Protein AF-A0A1Z8YZW4-F1 (afdb_monomer_lite)

pLDDT: mean 70.92, std 21.44, range [32.81, 98.44]

Secondary structure (DSSP, 8-state):
--------------HHHHTT--PPPPSSSPPPHHHHHHHHHHHHHHHHH-TTTTS---TTSSSTTS--HHHHHHHHHHHHHHHHHHHHHHHHHHHHHHHHHHHHHHHHHHHHHHHHHHHHHHHHHHHHHHHHHHHHHHHHHHHHHHHHHHHHHHHHHHHHHHHHHHHHHHHHHS-------------PPP------------------------------HHHHHHHHHHHSS---------HHHHHHHHHHHHHHHHHHHHTS---GGGG------------SS----S-HHHHHHHSS-TT--TT-PPPHHHHHHHHHHHT--

Sequence (325 aa):
MAATESKQQSKKLTPEILQRVRFSRVKKGGYDTQEVDLFLHQLVEAVSADPELFVPTTEGAIHNELHDPEGAAQRLLSAAQRTADSVVSDAHEQAKHLLNSAEAQADNIKRLVTEEARSMAEKSQQELKDTLSALEEEKNRLEQRCDYLEGQLHAGKDQLLATVEEMRRTIEDRDLSFGLTEEELIYPPESIALEAHSSMEEVPSENAESTPETDLEKVTDEEILAVSKLMDSPPELSLVHDREANEVWLKEASLEAEEGLAEIPTDEDWDQGPDTEAIQIIDSGDIISGDRFFEELTDSDPHSSSLGEVDESTDAAMDAFFRKE

Foldseek 3Di:
DDDPPPPPPPPQDALVVLVPDDDDDDPPDDDDPVVVVVVSVVVSVVCVVDVPVPDPDVPVPVCPVVPPVVVVVVVVVVVVVVVVVVVVVVVVVVVVVVVVVVVVVVVVVVVVVVVVVVVVVVVVVVVVVVVVVVVVVVVVVVVVVVVVVVVVVVVVVVVVVVVVVVVVVCVVVPPPPPPPPVPDDDDDDDDDDDDDPDDDDDDDDDDDDDDDDDDPDPPDPVVVVVVVVVVPDDPPPPPPPDPVNVVVVVVVVVVVVVVVVVPDPPDVPVPDDDDDDDDPPDPPDDPDDDCPVVVVVVPDDPQDDPVHGDDPVNVVVVVVVVPPD

Radius of gyration: 56.09 Å; chains: 1; bounding box: 120×56×170 Å

Structure (mmCIF, N/CA/C/O backbone):
data_AF-A0A1Z8YZW4-F1
#
_entry.id   AF-A0A1Z8YZW4-F1
#
loop_
_atom_site.group_PDB
_atom_site.id
_atom_site.type_symbol
_atom_site.label_atom_id
_atom_site.label_alt_id
_atom_site.label_comp_id
_atom_site.label_asym_id
_atom_site.label_entity_id
_atom_site.label_seq_id
_atom_site.pdbx_PDB_ins_code
_atom_site.Cartn_x
_atom_site.Cartn_y
_atom_site.Cartn_z
_atom_site.occupancy
_atom_site.B_iso_or_equiv
_atom_site.auth_seq_id
_atom_site.auth_comp_id
_atom_site.auth_asym_id
_atom_site.auth_atom_id
_atom_site.pdbx_PDB_model_num
ATOM 1 N N . MET A 1 1 ? 73.399 16.237 -73.007 1.00 39.16 1 MET A N 1
ATOM 2 C CA . MET A 1 1 ? 74.024 14.942 -72.647 1.00 39.16 1 MET A CA 1
ATOM 3 C C . MET A 1 1 ? 74.499 15.095 -71.206 1.00 39.16 1 MET A C 1
ATOM 5 O O . MET A 1 1 ? 75.227 16.041 -70.973 1.00 39.16 1 MET A O 1
ATOM 9 N N . ALA A 1 2 ? 74.069 14.357 -70.188 1.00 38.97 2 ALA A N 1
ATOM 10 C CA . ALA A 1 2 ? 73.467 13.033 -70.120 1.00 38.97 2 ALA A CA 1
ATOM 11 C C . ALA A 1 2 ? 72.424 12.975 -68.983 1.00 38.97 2 ALA A C 1
ATOM 13 O O . ALA A 1 2 ? 72.599 13.608 -67.945 1.00 38.97 2 ALA A O 1
ATOM 14 N N . ALA A 1 3 ? 71.350 12.220 -69.212 1.00 37.31 3 ALA A N 1
ATOM 15 C CA . ALA A 1 3 ? 70.362 11.848 -68.212 1.00 37.31 3 ALA A CA 1
ATOM 16 C C . ALA A 1 3 ? 70.941 10.753 -67.306 1.00 37.31 3 ALA A C 1
ATOM 18 O O . ALA A 1 3 ? 71.452 9.745 -67.792 1.00 37.31 3 ALA A O 1
ATOM 19 N N . THR A 1 4 ? 70.861 10.938 -65.992 1.00 46.44 4 THR A N 1
ATOM 20 C CA . THR A 1 4 ? 71.083 9.871 -65.014 1.00 46.44 4 THR A CA 1
ATOM 21 C C . THR A 1 4 ? 69.787 9.076 -64.885 1.00 46.44 4 THR A C 1
ATOM 23 O O . THR A 1 4 ? 68.932 9.384 -64.056 1.00 46.44 4 THR A O 1
ATOM 26 N N . GLU A 1 5 ? 69.621 8.076 -65.746 1.00 38.78 5 GLU A N 1
ATOM 27 C CA . GLU A 1 5 ? 68.604 7.037 -65.596 1.00 38.78 5 GLU A CA 1
ATOM 28 C C . GLU A 1 5 ? 68.898 6.232 -64.322 1.00 38.78 5 GLU A C 1
ATOM 30 O O . GLU A 1 5 ? 69.716 5.310 -64.314 1.00 38.78 5 GLU A O 1
ATOM 35 N N . SER A 1 6 ? 68.239 6.588 -63.216 1.00 39.72 6 SER A N 1
ATOM 36 C CA . SER A 1 6 ? 68.150 5.731 -62.034 1.00 39.72 6 SER A CA 1
ATOM 37 C C . SER A 1 6 ? 67.284 4.526 -62.393 1.00 39.72 6 SER A C 1
ATOM 39 O O . SER A 1 6 ? 66.059 4.538 -62.283 1.00 39.72 6 SER A O 1
ATOM 41 N N . LYS A 1 7 ? 67.938 3.496 -62.925 1.00 38.62 7 LYS A N 1
ATOM 42 C CA . LYS A 1 7 ? 67.337 2.228 -63.323 1.00 38.62 7 LYS A CA 1
ATOM 43 C C . LYS A 1 7 ? 66.946 1.458 -62.059 1.00 38.62 7 LYS A C 1
ATOM 45 O O . LYS A 1 7 ? 67.680 0.582 -61.609 1.00 38.62 7 LYS A O 1
ATOM 50 N N . GLN A 1 8 ? 65.787 1.782 -61.485 1.00 44.12 8 GLN A N 1
ATOM 51 C CA . GLN A 1 8 ? 65.070 0.879 -60.588 1.00 44.12 8 GLN A CA 1
ATOM 52 C C . GLN A 1 8 ? 64.674 -0.351 -61.408 1.00 44.12 8 GLN A C 1
ATOM 54 O O . GLN A 1 8 ? 63.627 -0.408 -62.045 1.00 44.12 8 GLN A O 1
ATOM 59 N N . GLN A 1 9 ? 65.581 -1.322 -61.464 1.00 43.62 9 GLN A N 1
ATOM 60 C CA . GLN A 1 9 ? 65.286 -2.650 -61.969 1.00 43.62 9 GLN A CA 1
ATOM 61 C C . GLN A 1 9 ? 64.257 -3.259 -61.017 1.00 43.62 9 GLN A C 1
ATOM 63 O O . GLN A 1 9 ? 64.613 -3.697 -59.924 1.00 43.62 9 GLN A O 1
ATOM 68 N N . SER A 1 10 ? 62.987 -3.267 -61.423 1.00 49.34 10 SER A N 1
ATOM 69 C CA . SER A 1 10 ? 61.948 -4.118 -60.854 1.00 49.34 10 SER A CA 1
ATOM 70 C C . SER A 1 10 ? 62.413 -5.568 -60.985 1.00 49.34 10 SER A C 1
ATOM 72 O O . SER A 1 10 ? 62.287 -6.229 -62.017 1.00 49.34 10 SER A O 1
ATOM 74 N N . LYS A 1 11 ? 63.101 -6.034 -59.945 1.00 56.47 11 LYS A N 1
ATOM 75 C CA . LYS A 1 11 ? 63.675 -7.367 -59.884 1.00 56.47 11 LYS A CA 1
ATOM 76 C C . LYS A 1 11 ? 62.493 -8.317 -59.760 1.00 56.47 11 LYS A C 1
ATOM 78 O O . LYS A 1 11 ? 61.908 -8.421 -58.689 1.00 56.47 11 LYS A O 1
ATOM 83 N N . LYS A 1 12 ? 62.096 -8.926 -60.881 1.00 60.94 12 LYS A N 1
ATOM 84 C CA . LYS A 1 12 ? 61.021 -9.922 -60.937 1.00 60.94 12 LYS A CA 1
ATOM 85 C C . LYS A 1 12 ? 61.228 -10.913 -59.793 1.00 60.94 12 LYS A C 1
ATOM 87 O O . LYS A 1 12 ? 62.290 -11.541 -59.719 1.00 60.94 12 LYS A O 1
ATOM 92 N N . LEU A 1 13 ? 60.258 -10.983 -58.885 1.00 64.44 13 LEU A N 1
ATOM 93 C CA . LEU A 1 13 ? 60.286 -11.909 -57.764 1.00 64.44 13 LEU A CA 1
ATOM 94 C C . LEU A 1 13 ? 60.211 -13.313 -58.371 1.00 64.44 13 LEU A C 1
ATOM 96 O O . LEU A 1 13 ? 59.190 -13.708 -58.917 1.00 64.44 13 LEU A O 1
ATOM 100 N N . THR A 1 14 ? 61.338 -14.014 -58.399 1.00 71.50 14 THR A N 1
ATOM 101 C CA . THR A 1 14 ? 61.425 -15.377 -58.932 1.00 71.50 14 THR A CA 1
ATOM 102 C C . THR A 1 14 ? 61.579 -16.340 -57.762 1.00 71.50 14 THR A C 1
ATOM 104 O O . THR A 1 14 ? 62.204 -15.973 -56.759 1.00 71.50 14 THR A O 1
ATOM 107 N N . PRO A 1 15 ? 61.043 -17.567 -57.862 1.00 69.50 15 PRO A N 1
ATOM 108 C CA . PRO A 1 15 ? 61.075 -18.528 -56.758 1.00 69.50 15 PRO A CA 1
ATOM 109 C C . PRO A 1 15 ? 62.512 -18.842 -56.307 1.00 69.50 15 PRO A C 1
ATOM 111 O O . PRO A 1 15 ? 62.776 -18.992 -55.116 1.00 69.50 15 PRO A O 1
ATOM 114 N N . GLU A 1 16 ? 63.482 -18.811 -57.228 1.00 73.69 1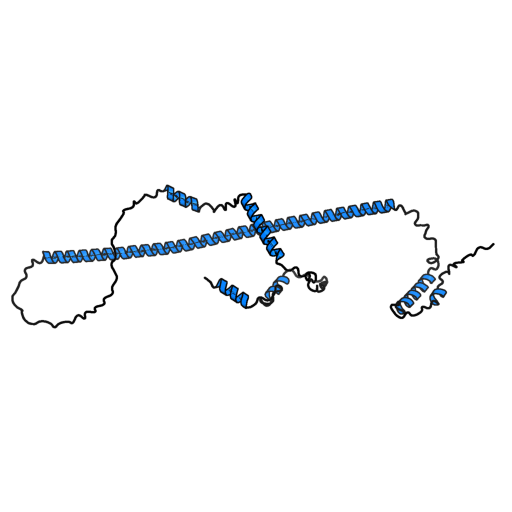6 GLU A N 1
ATOM 115 C CA . GLU A 1 16 ? 64.909 -18.971 -56.912 1.00 73.69 16 GLU A CA 1
ATOM 116 C C . GLU A 1 16 ? 65.489 -17.844 -56.042 1.00 73.69 16 GLU A C 1
ATOM 118 O O . GLU A 1 16 ? 66.438 -18.069 -55.288 1.00 73.69 16 GLU A O 1
ATOM 123 N N . ILE A 1 17 ? 64.954 -16.622 -56.148 1.00 77.56 17 ILE A N 1
ATOM 124 C CA . ILE A 1 17 ? 65.399 -15.490 -55.327 1.00 77.56 17 ILE A CA 1
ATOM 125 C C . ILE A 1 17 ? 64.883 -15.666 -53.904 1.00 77.56 17 ILE A C 1
ATOM 127 O O . ILE A 1 17 ? 65.665 -15.492 -52.973 1.00 77.56 17 ILE A O 1
ATOM 131 N N . LEU A 1 18 ? 63.615 -16.060 -53.743 1.00 74.38 18 LEU A N 1
ATOM 132 C CA . LEU A 1 18 ? 62.978 -16.281 -52.441 1.00 74.38 18 LEU A CA 1
ATOM 133 C C . LEU A 1 18 ? 63.682 -17.380 -51.629 1.00 74.38 18 LEU A C 1
ATOM 135 O O . LEU A 1 18 ? 63.941 -17.181 -50.447 1.00 74.38 18 LEU A O 1
ATOM 139 N N . GLN A 1 19 ? 64.120 -18.469 -52.272 1.00 75.19 19 GLN A N 1
ATOM 140 C CA . GLN A 1 19 ? 64.886 -19.538 -51.608 1.00 75.19 19 GLN A CA 1
ATOM 141 C C . GLN A 1 19 ? 66.298 -19.121 -51.161 1.00 75.19 19 GLN A C 1
ATOM 143 O O . GLN A 1 19 ? 66.910 -19.777 -50.319 1.00 75.19 19 GLN A O 1
ATOM 148 N N . ARG A 1 20 ? 66.859 -18.052 -51.740 1.00 78.56 20 ARG A N 1
ATOM 149 C CA . ARG A 1 20 ? 68.216 -17.573 -51.426 1.00 78.56 20 ARG A CA 1
ATOM 150 C C . ARG A 1 20 ? 68.231 -16.414 -50.433 1.00 78.56 20 ARG A C 1
ATOM 152 O O . ARG A 1 20 ? 69.320 -15.962 -50.067 1.00 78.56 20 ARG A O 1
ATOM 159 N N . VAL A 1 21 ? 67.069 -15.921 -50.003 1.00 80.69 21 VAL A N 1
ATOM 160 C CA . VAL A 1 21 ? 66.991 -14.842 -49.015 1.00 80.69 21 VAL A CA 1
ATOM 161 C C . VAL A 1 21 ? 67.500 -15.357 -47.671 1.00 80.69 21 VAL A C 1
ATOM 163 O O . VAL A 1 21 ? 67.090 -16.409 -47.193 1.00 80.69 21 VAL A O 1
ATOM 166 N N . ARG A 1 22 ? 68.426 -14.616 -47.055 1.00 78.00 22 ARG A N 1
ATOM 167 C CA . ARG A 1 22 ? 68.891 -14.868 -45.688 1.00 78.00 22 ARG A CA 1
ATOM 168 C C . ARG A 1 22 ? 68.683 -13.619 -44.854 1.00 78.00 22 ARG A C 1
ATOM 170 O O . ARG A 1 22 ? 69.110 -12.537 -45.254 1.00 78.00 22 ARG A O 1
ATOM 177 N N . PHE A 1 23 ? 68.075 -13.786 -43.688 1.00 82.69 23 PHE A N 1
ATOM 178 C CA . PHE A 1 23 ? 67.842 -12.699 -42.742 1.00 82.69 23 PHE A CA 1
ATOM 179 C C . PHE A 1 23 ? 68.946 -12.645 -41.684 1.00 82.69 23 PHE A C 1
ATOM 181 O O . PHE A 1 23 ? 69.551 -13.660 -41.332 1.00 82.69 23 PHE A O 1
ATOM 188 N N . SER A 1 24 ? 69.225 -11.448 -41.172 1.00 79.38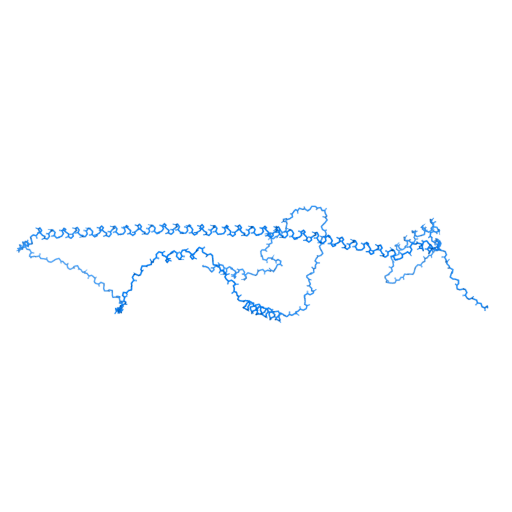 24 SER A N 1
ATOM 189 C CA . SER A 1 24 ? 70.093 -11.259 -40.011 1.00 79.38 24 SER A CA 1
ATOM 190 C C . SER A 1 24 ? 69.279 -11.386 -38.720 1.00 79.38 24 SER A C 1
ATOM 192 O O . SER A 1 24 ? 68.134 -10.945 -38.642 1.00 79.38 24 SER A O 1
ATOM 194 N N . ARG A 1 25 ? 69.863 -11.992 -37.678 1.00 77.94 25 ARG A N 1
ATOM 195 C CA . ARG A 1 25 ? 69.190 -12.140 -36.381 1.00 77.94 25 ARG A CA 1
ATOM 196 C C . ARG A 1 25 ? 69.331 -10.861 -35.555 1.00 77.94 25 ARG A C 1
ATOM 198 O O . ARG A 1 25 ? 70.447 -10.405 -35.306 1.00 77.94 25 ARG A O 1
ATOM 205 N N . VAL A 1 26 ? 68.209 -10.319 -35.090 1.00 82.62 26 VAL A N 1
ATOM 206 C CA . VAL A 1 26 ? 68.159 -9.139 -34.211 1.00 82.62 26 VAL A CA 1
ATOM 207 C C . VAL A 1 26 ? 68.013 -9.582 -32.749 1.00 82.62 26 VAL A C 1
ATOM 209 O O . VAL A 1 26 ? 67.381 -10.594 -32.459 1.00 82.62 26 VAL A O 1
ATOM 212 N N . LYS A 1 27 ? 68.644 -8.858 -31.812 1.00 67.12 27 LYS A N 1
ATOM 213 C CA . LYS A 1 27 ? 68.779 -9.273 -30.399 1.00 67.12 27 LYS A CA 1
ATOM 214 C C . LYS A 1 27 ? 67.539 -9.034 -29.513 1.00 67.12 27 LYS A C 1
ATOM 216 O O . LYS A 1 27 ? 67.515 -9.556 -28.405 1.00 67.12 27 LYS A O 1
ATOM 221 N N . LYS A 1 28 ? 66.524 -8.281 -29.956 1.00 62.41 28 LYS A N 1
ATOM 222 C CA . LYS A 1 28 ? 65.238 -8.096 -29.248 1.00 62.41 28 LYS A CA 1
ATOM 223 C C . LYS A 1 28 ? 64.087 -8.014 -30.260 1.00 62.41 28 LYS A C 1
ATOM 225 O O . LYS A 1 28 ? 64.202 -7.239 -31.202 1.00 62.41 28 LYS A O 1
ATOM 230 N N . GLY A 1 29 ? 63.017 -8.788 -30.041 1.00 68.25 29 GLY A N 1
ATOM 231 C CA . GLY A 1 29 ? 61.736 -8.671 -30.761 1.00 68.25 29 GLY A CA 1
ATOM 232 C C . GLY A 1 29 ? 61.777 -8.987 -32.261 1.00 68.25 29 GLY A C 1
ATOM 233 O O . GLY A 1 29 ? 61.283 -8.196 -33.054 1.00 68.25 29 GLY A O 1
ATOM 234 N N . GLY A 1 30 ? 62.405 -10.098 -32.661 1.00 79.62 30 GLY A N 1
ATOM 235 C CA . GLY A 1 30 ? 62.351 -10.587 -34.046 1.00 79.62 30 GLY A CA 1
ATOM 236 C C . GLY A 1 30 ? 61.180 -11.545 -34.282 1.00 79.62 30 GLY A C 1
ATOM 237 O O . GLY A 1 30 ? 60.642 -12.097 -33.326 1.00 79.62 30 GLY A O 1
ATOM 238 N N . TYR A 1 31 ? 60.827 -11.758 -35.551 1.00 80.88 31 TYR A N 1
ATOM 239 C CA . TYR A 1 31 ? 59.865 -12.787 -35.960 1.00 80.88 31 TYR A CA 1
ATOM 240 C C . TYR A 1 31 ? 60.372 -14.196 -35.621 1.00 80.88 31 TYR A C 1
ATOM 242 O O . TYR A 1 31 ? 61.588 -14.427 -35.601 1.00 80.88 31 TYR A O 1
ATOM 250 N N . ASP A 1 32 ? 59.451 -15.131 -35.375 1.00 81.75 32 ASP A N 1
ATOM 251 C CA . ASP A 1 32 ? 59.808 -16.536 -35.200 1.00 81.75 32 ASP A CA 1
ATOM 252 C C . ASP A 1 32 ? 60.373 -17.091 -36.512 1.00 81.75 32 ASP A C 1
ATOM 254 O O . ASP A 1 32 ? 59.767 -17.010 -37.580 1.00 81.75 32 ASP A O 1
ATOM 258 N N . THR A 1 33 ? 61.572 -17.657 -36.427 1.00 82.50 33 THR A N 1
ATOM 259 C CA . THR A 1 33 ? 62.272 -18.251 -37.563 1.00 82.50 33 THR A CA 1
ATOM 260 C C . THR A 1 33 ? 61.497 -19.406 -38.190 1.00 82.50 33 THR A C 1
ATOM 262 O O . THR A 1 33 ? 61.551 -19.560 -39.404 1.00 82.50 33 THR A O 1
ATOM 265 N N . GLN A 1 34 ? 60.759 -20.193 -37.397 1.00 80.62 34 GLN A N 1
ATOM 266 C CA . GLN A 1 34 ? 60.031 -21.352 -37.926 1.00 80.62 34 GLN A CA 1
ATOM 267 C C . GLN A 1 34 ? 58.812 -20.922 -38.746 1.00 80.62 34 GLN A C 1
ATOM 269 O O . GLN A 1 34 ? 58.583 -21.443 -39.836 1.00 80.62 34 GLN A O 1
ATOM 274 N N . GLU A 1 35 ? 58.067 -19.932 -38.256 1.00 83.38 35 GLU A N 1
ATOM 275 C CA . GLU A 1 35 ? 56.912 -19.378 -38.966 1.00 83.38 35 GLU A CA 1
ATOM 276 C C . GLU A 1 35 ? 57.330 -18.671 -40.256 1.00 83.38 35 GLU A C 1
ATOM 278 O O . GLU A 1 35 ? 56.702 -18.857 -41.297 1.00 83.38 35 GLU A O 1
ATOM 283 N N . VAL A 1 36 ? 58.428 -17.908 -40.217 1.00 85.88 36 VAL A N 1
ATOM 284 C CA . VAL A 1 36 ? 58.960 -17.225 -41.404 1.00 85.88 36 VAL A CA 1
ATOM 285 C C . VAL A 1 36 ? 59.425 -18.230 -42.461 1.00 85.88 36 VAL A C 1
ATOM 287 O O . VAL A 1 36 ? 59.138 -18.034 -43.641 1.00 85.88 36 VAL A O 1
ATOM 290 N N . ASP A 1 37 ? 60.094 -19.316 -42.067 1.00 83.88 37 ASP A N 1
ATOM 291 C CA . ASP A 1 37 ? 60.536 -20.349 -43.010 1.00 83.88 37 ASP A CA 1
ATOM 292 C C . ASP A 1 37 ? 59.343 -21.094 -43.638 1.00 83.88 37 ASP A C 1
ATOM 294 O O . ASP A 1 37 ? 59.320 -21.303 -44.855 1.00 83.88 37 ASP A O 1
ATOM 298 N N . LEU A 1 38 ? 58.313 -21.434 -42.851 1.00 85.94 38 LEU A N 1
ATOM 299 C CA . LEU A 1 38 ? 57.073 -22.036 -43.362 1.00 85.94 38 LEU A CA 1
ATOM 300 C C . LEU A 1 38 ? 56.345 -21.103 -44.334 1.00 85.94 38 LEU A C 1
ATOM 302 O O . LEU A 1 38 ? 55.936 -21.527 -45.417 1.00 85.94 38 LEU A O 1
ATOM 306 N N . PHE A 1 39 ? 56.239 -19.823 -43.980 1.00 85.94 39 PHE A N 1
ATOM 307 C CA . PHE A 1 39 ? 55.629 -18.811 -44.832 1.00 85.94 39 PHE A CA 1
ATOM 308 C C . PHE A 1 39 ? 56.382 -18.656 -46.157 1.00 85.94 39 PHE A C 1
ATOM 310 O O . PHE A 1 39 ? 55.765 -18.588 -47.218 1.00 85.94 39 PHE A O 1
ATOM 317 N N . LEU A 1 40 ? 57.717 -18.646 -46.133 1.00 85.62 40 LEU A N 1
ATOM 318 C CA . LEU A 1 40 ? 58.519 -18.554 -47.353 1.00 85.62 40 LEU A CA 1
ATOM 319 C C . LEU A 1 40 ? 58.392 -19.799 -48.227 1.00 85.62 40 LEU A C 1
ATOM 321 O O . LEU A 1 40 ? 58.361 -19.668 -49.450 1.00 85.62 40 LEU A O 1
ATOM 325 N N . HIS A 1 41 ? 58.270 -20.987 -47.634 1.00 83.06 41 HIS A N 1
ATOM 326 C CA . HIS A 1 41 ? 57.971 -22.205 -48.383 1.00 83.06 41 HIS A CA 1
ATOM 327 C C . HIS A 1 41 ? 56.613 -22.122 -49.086 1.00 83.06 41 HIS A C 1
ATOM 329 O O . HIS A 1 41 ? 56.540 -22.382 -50.288 1.00 83.06 41 HIS A O 1
ATOM 335 N N . GLN A 1 42 ? 55.574 -21.674 -48.378 1.00 81.88 42 GLN A N 1
ATOM 336 C CA . GLN A 1 42 ? 54.241 -21.482 -48.948 1.00 81.88 42 GLN A CA 1
ATOM 337 C C . GLN A 1 42 ? 54.229 -20.393 -50.032 1.00 81.88 42 GLN A C 1
ATOM 339 O O . GLN A 1 42 ? 53.582 -20.539 -51.067 1.00 81.88 42 GLN A O 1
ATOM 344 N N . LEU A 1 43 ? 54.991 -19.315 -49.839 1.00 81.88 43 LEU A N 1
ATOM 345 C CA . LEU A 1 43 ? 55.121 -18.234 -50.812 1.00 81.88 43 LEU A CA 1
ATOM 346 C C . LEU A 1 43 ? 55.857 -18.694 -52.076 1.00 81.88 43 LEU A C 1
ATOM 348 O O . LEU A 1 43 ? 55.465 -18.335 -53.182 1.00 81.88 43 LEU A O 1
ATOM 352 N N . VAL A 1 44 ? 56.909 -19.504 -51.938 1.00 82.44 44 VAL A N 1
ATOM 353 C CA . VAL A 1 44 ? 57.614 -20.101 -53.081 1.00 82.44 44 VAL A CA 1
ATOM 354 C C . VAL A 1 44 ? 56.689 -21.033 -53.858 1.00 82.44 44 VAL A C 1
ATOM 356 O O . VAL A 1 44 ? 56.714 -21.006 -55.087 1.00 82.44 44 VAL A O 1
ATOM 359 N N . GLU A 1 45 ? 55.868 -21.826 -53.171 1.00 81.00 45 GLU A N 1
ATOM 360 C CA . GLU A 1 45 ? 54.873 -22.697 -53.799 1.00 81.00 45 GLU A CA 1
ATOM 361 C C . GLU A 1 45 ? 53.816 -21.884 -54.560 1.00 81.00 45 GLU A C 1
ATOM 363 O O . GLU A 1 45 ? 53.588 -22.138 -55.742 1.00 81.00 45 GLU A O 1
ATOM 368 N N . ALA A 1 46 ? 53.270 -20.830 -53.947 1.00 77.12 46 ALA A N 1
ATOM 369 C CA . ALA A 1 46 ? 52.286 -19.945 -54.572 1.00 77.12 46 ALA A CA 1
ATOM 370 C C . ALA A 1 46 ? 52.845 -19.191 -55.794 1.00 77.12 46 ALA A C 1
ATOM 372 O O . ALA A 1 46 ? 52.201 -19.124 -56.838 1.00 77.12 46 ALA A O 1
ATOM 373 N N . VAL A 1 47 ? 54.073 -18.668 -55.702 1.00 78.19 47 VAL A N 1
ATOM 374 C CA . VAL A 1 47 ? 54.746 -17.970 -56.815 1.00 78.19 47 VAL A CA 1
ATOM 375 C C . VAL A 1 47 ? 55.144 -18.938 -57.937 1.00 78.19 47 VAL A C 1
ATOM 377 O O . VAL A 1 47 ? 55.221 -18.537 -59.098 1.00 78.19 47 VAL A O 1
ATOM 380 N N . SER A 1 48 ? 55.403 -20.210 -57.614 1.00 73.38 48 SER A N 1
ATOM 381 C CA . SER A 1 48 ? 55.686 -21.249 -58.616 1.00 73.38 48 SER A CA 1
ATOM 382 C C . SER A 1 48 ? 54.419 -21.744 -59.314 1.00 73.38 48 SER A C 1
ATOM 384 O O . SER A 1 48 ? 54.494 -22.118 -60.483 1.00 73.38 48 SER A O 1
ATOM 386 N N . ALA A 1 49 ? 53.282 -21.750 -58.611 1.00 76.94 49 ALA A N 1
ATOM 387 C CA . ALA A 1 49 ? 51.985 -22.127 -59.159 1.00 76.94 49 ALA A CA 1
ATOM 388 C C . ALA A 1 49 ? 51.457 -21.070 -60.141 1.00 76.94 49 ALA A C 1
ATOM 390 O O . ALA A 1 49 ? 51.090 -21.433 -61.254 1.00 76.94 49 ALA A O 1
ATOM 391 N N . ASP A 1 50 ? 51.513 -19.783 -59.774 1.00 73.88 50 ASP A N 1
ATOM 392 C CA . ASP A 1 50 ? 51.004 -18.681 -60.601 1.00 73.88 50 ASP A CA 1
ATOM 393 C C . ASP A 1 50 ? 52.000 -17.505 -60.687 1.00 73.88 50 ASP A C 1
ATOM 395 O O . ASP A 1 50 ? 51.904 -16.520 -59.946 1.00 73.88 50 ASP A O 1
ATOM 399 N N . PRO A 1 51 ? 52.961 -17.543 -61.631 1.00 65.06 51 PRO A N 1
ATOM 400 C CA . PRO A 1 51 ? 53.951 -16.477 -61.793 1.00 65.06 51 PRO A CA 1
ATOM 401 C C . PRO A 1 51 ? 53.364 -15.173 -62.361 1.00 65.06 51 PRO A C 1
ATOM 403 O O . PRO A 1 51 ? 54.015 -14.130 -62.282 1.00 65.06 51 PRO A O 1
ATOM 406 N N . GLU A 1 52 ? 52.157 -15.209 -62.938 1.00 61.75 52 GLU A N 1
ATOM 407 C CA . GLU A 1 52 ? 51.475 -14.039 -63.513 1.00 61.75 52 GLU A CA 1
ATOM 408 C C . GLU A 1 52 ? 50.738 -13.189 -62.466 1.00 61.75 52 GLU A C 1
ATOM 410 O O . GLU A 1 52 ? 50.549 -11.995 -62.680 1.00 61.75 52 GLU A O 1
ATOM 415 N N . LEU A 1 53 ? 50.408 -13.765 -61.304 1.00 61.38 53 LEU A N 1
ATOM 416 C CA . LEU A 1 53 ? 49.668 -13.103 -60.220 1.00 61.38 53 LEU A CA 1
ATOM 417 C C . LEU A 1 53 ? 50.517 -12.056 -59.474 1.00 61.38 53 LEU A C 1
ATOM 419 O O . LEU A 1 53 ? 49.993 -11.131 -58.865 1.00 61.38 53 LEU A O 1
ATOM 423 N N . PHE A 1 54 ? 51.845 -12.185 -59.564 1.00 58.25 54 PHE A N 1
ATOM 424 C CA . PHE A 1 54 ? 52.826 -11.289 -58.937 1.00 58.25 54 PHE A CA 1
ATOM 425 C C . PHE A 1 54 ? 53.618 -10.456 -59.950 1.00 58.25 54 PHE A C 1
ATOM 427 O O . PHE A 1 54 ? 54.585 -9.769 -59.595 1.00 58.25 54 PHE A O 1
ATOM 434 N N . VAL A 1 55 ? 53.223 -10.490 -61.225 1.00 58.22 55 VAL A N 1
ATOM 435 C CA . VAL A 1 55 ? 53.613 -9.433 -62.156 1.00 58.22 55 VAL A CA 1
ATOM 436 C C . VAL A 1 55 ? 52.951 -8.157 -61.632 1.00 58.22 55 VAL A C 1
ATOM 438 O O . VAL A 1 55 ? 51.781 -8.212 -61.264 1.00 58.22 55 VAL A O 1
ATOM 441 N N . PRO A 1 56 ? 53.648 -7.006 -61.563 1.00 50.88 56 PRO A N 1
ATOM 442 C CA . PRO A 1 56 ? 52.999 -5.735 -61.280 1.00 50.88 56 PRO A CA 1
ATOM 443 C C . PRO A 1 56 ? 52.129 -5.376 -62.489 1.00 50.88 56 PRO A C 1
ATOM 445 O O . PRO A 1 56 ? 52.491 -4.548 -63.326 1.00 50.88 56 PRO A O 1
ATOM 448 N N . THR A 1 57 ? 51.006 -6.071 -62.633 1.00 47.34 57 THR A N 1
ATOM 449 C CA . THR A 1 57 ? 49.910 -5.666 -63.484 1.00 47.34 57 THR A CA 1
ATOM 450 C C . THR A 1 57 ? 49.428 -4.364 -62.881 1.00 47.34 57 THR A C 1
ATOM 452 O O . THR A 1 57 ? 49.253 -4.232 -61.674 1.00 47.34 57 THR A O 1
ATOM 455 N N . THR A 1 58 ? 49.315 -3.353 -63.719 1.00 52.84 58 THR A N 1
ATOM 456 C CA . THR A 1 58 ? 48.748 -2.054 -63.397 1.00 52.84 58 THR A CA 1
ATOM 457 C C . THR A 1 58 ? 47.291 -2.217 -62.947 1.00 52.84 58 THR A C 1
ATOM 459 O O . THR A 1 58 ? 46.365 -1.935 -63.702 1.00 52.84 58 THR A O 1
ATOM 462 N N . GLU A 1 59 ? 47.077 -2.645 -61.704 1.00 46.31 59 GLU A N 1
ATOM 463 C CA . GLU A 1 59 ? 45.784 -2.729 -61.009 1.00 46.31 59 GLU A CA 1
ATOM 464 C C . GLU A 1 59 ? 45.193 -1.337 -60.704 1.00 46.31 59 GLU A C 1
ATOM 466 O O . GLU A 1 59 ? 44.203 -1.200 -59.999 1.00 46.31 59 GLU A O 1
ATOM 471 N N . GLY A 1 60 ? 45.765 -0.272 -61.275 1.00 47.56 60 GLY A N 1
ATOM 472 C CA . GLY A 1 60 ? 45.206 1.079 -61.237 1.00 47.56 60 GLY A CA 1
ATOM 473 C C . GLY A 1 60 ? 44.115 1.348 -62.282 1.00 47.56 60 GLY A C 1
ATOM 474 O O . GLY A 1 60 ? 43.498 2.406 -62.234 1.00 47.56 60 GLY A O 1
ATOM 475 N N . ALA A 1 61 ? 43.867 0.442 -63.238 1.00 47.31 61 ALA A N 1
ATOM 476 C CA . ALA A 1 61 ? 42.965 0.723 -64.364 1.00 47.31 61 ALA A CA 1
ATOM 477 C C . ALA A 1 61 ? 41.539 0.161 -64.210 1.00 47.31 61 ALA A C 1
ATOM 479 O O . ALA A 1 61 ? 40.621 0.686 -64.830 1.00 47.31 61 ALA A O 1
ATOM 480 N N . ILE A 1 62 ? 41.326 -0.860 -63.373 1.00 50.69 62 ILE A N 1
ATOM 481 C CA . ILE A 1 62 ? 39.997 -1.484 -63.189 1.00 50.69 62 ILE A CA 1
ATOM 482 C C . ILE A 1 62 ? 39.198 -0.785 -62.069 1.00 50.69 62 ILE A C 1
ATOM 484 O O . ILE A 1 62 ? 37.979 -0.897 -61.997 1.00 50.69 62 ILE A O 1
ATOM 488 N N . HIS A 1 63 ? 39.856 0.028 -61.237 1.00 49.28 63 HIS A N 1
ATOM 489 C CA . HIS A 1 63 ? 39.209 0.770 -60.150 1.00 49.28 63 HIS A CA 1
ATOM 490 C C . HIS A 1 63 ? 38.652 2.149 -60.536 1.00 49.28 63 HIS A C 1
ATOM 492 O O . HIS A 1 63 ? 38.013 2.792 -59.706 1.00 49.28 63 HIS A O 1
ATOM 498 N N . ASN A 1 64 ? 38.859 2.618 -61.770 1.00 47.78 64 ASN A N 1
ATOM 499 C CA . ASN A 1 64 ? 38.572 4.014 -62.113 1.00 47.78 64 ASN A CA 1
ATOM 500 C C . ASN A 1 64 ? 37.141 4.273 -62.624 1.00 47.78 64 ASN A C 1
ATOM 502 O O . ASN A 1 64 ? 36.754 5.425 -62.781 1.00 47.78 64 ASN A O 1
ATOM 506 N N . GLU A 1 65 ? 36.341 3.227 -62.856 1.00 48.88 65 GLU A N 1
ATOM 507 C CA . GLU A 1 65 ? 34.936 3.350 -63.294 1.00 48.88 65 GLU A CA 1
ATOM 508 C C . GLU A 1 65 ? 33.920 3.120 -62.153 1.00 48.88 65 GLU A C 1
ATOM 510 O O . GLU A 1 65 ? 32.717 3.248 -62.359 1.00 48.88 65 GLU A O 1
ATOM 515 N N . LEU A 1 66 ? 34.393 2.837 -60.928 1.00 54.59 66 LEU A N 1
ATOM 516 C CA . LEU A 1 66 ? 33.561 2.657 -59.722 1.00 54.59 66 LEU A CA 1
ATOM 517 C C . LEU A 1 66 ? 33.845 3.701 -58.626 1.00 54.59 66 LEU A C 1
ATOM 519 O O . LEU A 1 66 ? 33.422 3.545 -57.481 1.00 54.59 66 LEU A O 1
ATOM 523 N N . HIS A 1 67 ? 34.554 4.782 -58.948 1.00 57.31 67 HIS A N 1
ATOM 524 C CA . HIS A 1 67 ? 34.793 5.876 -58.011 1.00 57.31 67 HIS A CA 1
ATOM 525 C C . HIS A 1 67 ? 33.841 7.039 -58.304 1.00 57.31 67 HIS A C 1
ATOM 527 O O . HIS A 1 67 ? 34.243 8.102 -58.762 1.00 57.31 67 HIS A O 1
ATOM 533 N N . ASP A 1 68 ? 32.557 6.817 -58.015 1.00 69.88 68 ASP A N 1
ATOM 534 C CA . ASP A 1 68 ? 31.672 7.902 -57.593 1.00 69.88 68 ASP A CA 1
ATOM 535 C C . ASP A 1 68 ? 31.719 7.957 -56.053 1.00 69.88 68 ASP A C 1
ATOM 537 O O . ASP A 1 68 ? 30.903 7.310 -55.381 1.00 69.88 68 ASP A O 1
ATOM 541 N N . PRO A 1 69 ? 32.736 8.620 -55.462 1.00 77.81 69 PRO A N 1
ATOM 542 C CA . PRO A 1 69 ? 32.868 8.718 -54.012 1.00 77.81 69 PRO A CA 1
ATOM 543 C C . PRO A 1 69 ? 31.664 9.430 -53.386 1.00 77.81 69 PRO A C 1
ATOM 545 O O . PRO A 1 69 ? 31.326 9.145 -52.239 1.00 77.81 69 PRO A O 1
ATOM 548 N N . GLU A 1 70 ? 30.978 10.293 -54.140 1.00 79.12 70 GLU A N 1
ATOM 549 C CA . GLU A 1 70 ? 29.776 10.997 -53.701 1.00 79.12 70 GLU A CA 1
ATOM 550 C C . GLU A 1 70 ? 28.576 10.040 -53.641 1.00 79.12 70 GLU A C 1
ATOM 552 O O . GLU A 1 70 ? 27.914 9.949 -52.607 1.00 79.12 70 GLU A O 1
ATOM 557 N N . GLY A 1 71 ? 28.367 9.207 -54.665 1.00 83.62 71 GLY A N 1
ATOM 558 C CA . GLY A 1 71 ? 27.348 8.151 -54.652 1.00 83.62 71 GLY A CA 1
ATOM 559 C C . GLY A 1 71 ? 27.629 7.014 -53.654 1.00 83.62 71 GLY A C 1
ATOM 560 O O . GLY A 1 71 ? 26.702 6.378 -53.139 1.00 83.62 71 GLY A O 1
ATOM 561 N N . ALA A 1 72 ? 28.897 6.728 -53.345 1.00 85.56 72 ALA A N 1
ATOM 562 C CA . ALA A 1 72 ? 29.275 5.814 -52.264 1.00 85.56 72 ALA A CA 1
ATOM 563 C C . ALA A 1 72 ? 28.986 6.424 -50.880 1.00 85.56 72 ALA A C 1
ATOM 565 O O . ALA A 1 72 ? 28.372 5.763 -50.040 1.00 85.56 72 ALA A O 1
ATOM 566 N N . ALA A 1 73 ? 29.339 7.696 -50.670 1.00 88.38 73 ALA A N 1
ATOM 567 C CA . ALA A 1 73 ? 29.040 8.428 -49.443 1.00 88.38 73 ALA A CA 1
ATOM 568 C C . ALA A 1 73 ? 27.530 8.593 -49.224 1.00 88.38 73 ALA A C 1
ATOM 570 O O . ALA A 1 73 ? 27.046 8.362 -48.121 1.00 88.38 73 ALA A O 1
ATOM 571 N N . GLN A 1 74 ? 26.754 8.899 -50.267 1.00 91.69 74 GLN A N 1
ATOM 572 C CA . GLN A 1 74 ? 25.301 9.042 -50.166 1.00 91.69 74 GLN A CA 1
ATOM 573 C C . GLN A 1 74 ? 24.613 7.723 -49.791 1.00 91.69 74 GLN A C 1
ATOM 575 O O . GLN A 1 74 ? 23.686 7.714 -48.976 1.00 91.69 74 GLN A O 1
ATOM 580 N N . ARG A 1 75 ? 25.080 6.590 -50.331 1.00 88.50 75 ARG A N 1
ATOM 581 C CA . ARG A 1 75 ? 24.590 5.258 -49.941 1.00 88.50 75 ARG A CA 1
ATOM 582 C C . ARG A 1 75 ? 24.971 4.909 -48.507 1.00 88.50 75 ARG A C 1
ATOM 584 O O . ARG 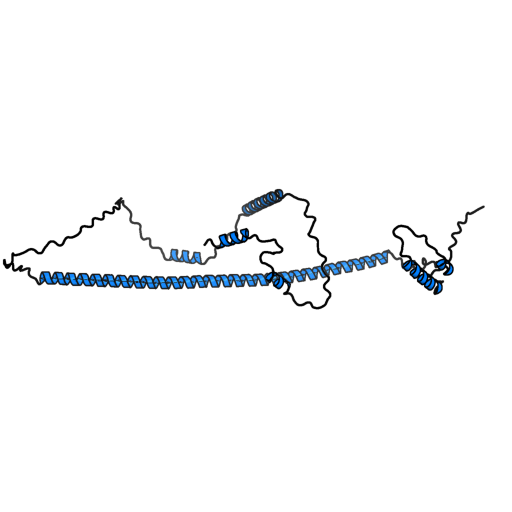A 1 75 ? 24.128 4.386 -47.785 1.00 88.50 75 ARG A O 1
ATOM 591 N N . LEU A 1 76 ? 26.193 5.239 -48.089 1.00 92.38 76 LEU A N 1
ATOM 592 C CA . LEU A 1 76 ? 26.643 5.041 -46.714 1.00 92.38 76 LEU A CA 1
ATOM 593 C C . LEU A 1 76 ? 25.841 5.899 -45.730 1.00 92.38 76 LEU A C 1
ATOM 595 O O . LEU A 1 76 ? 25.394 5.376 -44.719 1.00 92.38 76 LEU A O 1
ATOM 599 N N . LEU A 1 77 ? 25.581 7.168 -46.045 1.00 93.31 77 LEU A N 1
ATOM 600 C CA . LEU A 1 77 ? 24.737 8.046 -45.230 1.00 93.31 77 LEU A CA 1
ATOM 601 C C . LEU A 1 77 ? 23.296 7.540 -45.161 1.00 93.31 77 LEU A C 1
ATOM 603 O O . LEU A 1 77 ? 22.714 7.509 -44.085 1.00 93.31 77 LEU A O 1
ATOM 607 N N . SER A 1 78 ? 22.738 7.076 -46.281 1.00 95.56 78 SER A N 1
ATOM 608 C CA . SER A 1 78 ? 21.388 6.498 -46.306 1.00 95.56 78 SER A CA 1
ATOM 609 C C . SER A 1 78 ? 21.305 5.207 -45.484 1.00 95.56 78 SER A C 1
ATOM 611 O O . SER A 1 78 ? 20.304 4.960 -44.814 1.00 95.56 78 SER A O 1
ATOM 613 N N . ALA A 1 79 ? 22.352 4.378 -45.524 1.00 95.38 79 ALA A N 1
ATOM 614 C CA . ALA A 1 79 ? 22.454 3.178 -44.701 1.00 95.38 79 ALA A CA 1
ATOM 615 C C . ALA A 1 79 ? 22.607 3.535 -43.217 1.00 95.38 79 ALA A C 1
ATOM 617 O O . ALA A 1 79 ? 21.869 3.007 -42.397 1.00 95.38 79 ALA A O 1
ATOM 618 N N . ALA A 1 80 ? 23.490 4.478 -42.881 1.00 96.25 80 ALA A N 1
ATOM 619 C CA . ALA A 1 80 ? 23.691 4.957 -41.518 1.00 96.25 80 ALA A CA 1
ATOM 620 C C . ALA A 1 80 ? 22.419 5.587 -40.938 1.00 96.25 80 ALA A C 1
ATOM 622 O O . ALA A 1 80 ? 22.083 5.313 -39.792 1.00 96.25 80 ALA A O 1
ATOM 623 N N . GLN A 1 81 ? 21.678 6.366 -41.732 1.00 96.62 81 GLN A N 1
ATOM 624 C CA . GLN A 1 81 ? 20.400 6.940 -41.320 1.00 96.62 81 GLN A CA 1
ATOM 625 C C . GLN A 1 81 ? 19.364 5.848 -41.045 1.00 96.62 81 GLN A C 1
ATOM 627 O O . GLN A 1 81 ? 18.733 5.872 -39.999 1.00 96.62 81 GLN A O 1
ATOM 632 N N . ARG A 1 82 ? 19.239 4.842 -41.919 1.00 96.25 82 ARG A N 1
ATOM 633 C CA . ARG A 1 82 ? 18.349 3.696 -41.663 1.00 96.25 82 ARG A CA 1
ATOM 634 C C . ARG A 1 82 ? 18.746 2.919 -40.413 1.00 96.25 82 ARG A C 1
ATOM 636 O O . ARG A 1 82 ? 17.869 2.503 -39.668 1.00 96.25 82 ARG A O 1
ATOM 643 N N . THR A 1 83 ? 20.043 2.726 -40.179 1.00 95.69 83 THR A N 1
ATOM 644 C CA . THR A 1 83 ? 20.534 2.084 -38.956 1.00 95.69 83 THR A CA 1
ATOM 645 C C . THR A 1 83 ? 20.208 2.930 -37.729 1.00 95.69 83 THR A C 1
ATOM 647 O O . THR A 1 83 ? 19.746 2.383 -36.735 1.00 95.69 83 THR A O 1
ATOM 650 N N . ALA A 1 84 ? 20.379 4.253 -37.797 1.00 97.38 84 ALA A N 1
ATOM 651 C CA . ALA A 1 84 ? 20.004 5.157 -36.715 1.00 97.38 84 ALA A CA 1
ATOM 652 C C . ALA A 1 84 ? 18.494 5.102 -36.441 1.00 97.38 84 ALA A C 1
ATOM 654 O O . ALA A 1 84 ? 18.099 4.918 -35.297 1.00 97.38 84 ALA A O 1
ATOM 655 N N . ASP A 1 85 ? 17.662 5.169 -37.481 1.00 97.06 85 ASP A N 1
ATOM 656 C CA . ASP A 1 85 ? 16.205 5.074 -37.359 1.00 97.06 85 ASP A CA 1
ATOM 657 C C . ASP A 1 85 ? 15.772 3.710 -36.788 1.00 97.06 85 ASP A C 1
ATOM 659 O O . ASP A 1 85 ? 14.869 3.654 -35.956 1.00 97.06 85 ASP A O 1
ATOM 663 N N . SER A 1 86 ? 16.446 2.619 -37.172 1.00 97.38 86 SER A N 1
ATOM 664 C CA . SER A 1 86 ? 16.217 1.280 -36.609 1.00 97.38 86 SER A CA 1
ATOM 665 C C . SER A 1 86 ? 16.560 1.233 -35.124 1.00 97.38 86 SER A C 1
ATOM 667 O O . SER A 1 86 ? 15.731 0.811 -34.331 1.00 97.38 86 SER A O 1
ATOM 669 N N . VAL A 1 87 ? 17.738 1.725 -34.726 1.00 98.06 87 VAL A N 1
ATOM 670 C CA . VAL A 1 87 ? 18.155 1.761 -33.313 1.00 98.06 87 VAL A CA 1
ATOM 671 C C . VAL A 1 87 ? 17.214 2.638 -32.491 1.00 98.06 87 VAL A C 1
ATOM 673 O O . VAL A 1 87 ? 16.859 2.283 -31.370 1.00 98.06 87 VAL A O 1
ATOM 676 N N . VAL A 1 88 ? 16.771 3.769 -33.047 1.00 97.88 88 VAL A N 1
ATOM 677 C CA . VAL A 1 88 ? 15.781 4.633 -32.401 1.00 97.88 88 VAL A CA 1
ATOM 678 C C . VAL A 1 88 ? 14.458 3.887 -32.237 1.00 97.88 88 VAL A C 1
ATOM 680 O O . VAL A 1 88 ? 13.891 3.929 -31.149 1.00 97.88 88 VAL A O 1
ATOM 683 N N . SER A 1 89 ? 13.971 3.186 -33.263 1.00 97.94 89 SER A N 1
ATOM 684 C CA . SER A 1 89 ? 12.742 2.388 -33.170 1.00 97.94 89 SER A CA 1
ATOM 685 C C . SER A 1 89 ? 12.857 1.290 -32.111 1.00 97.94 89 SER A C 1
ATOM 687 O O . SER A 1 89 ? 11.996 1.201 -31.237 1.00 97.94 89 SER A O 1
ATOM 689 N N . ASP A 1 90 ? 13.948 0.524 -32.126 1.00 97.75 90 ASP A N 1
ATOM 690 C CA . ASP A 1 90 ? 14.200 -0.561 -31.174 1.00 97.75 90 ASP A CA 1
ATOM 691 C C . ASP A 1 90 ? 14.273 -0.028 -29.735 1.00 97.75 90 ASP A C 1
ATOM 693 O O . ASP A 1 90 ? 13.667 -0.592 -28.824 1.00 97.75 90 ASP A O 1
ATOM 697 N N . ALA A 1 91 ? 14.941 1.110 -29.524 1.00 97.94 91 ALA A N 1
ATOM 698 C CA . ALA A 1 91 ? 14.996 1.771 -28.223 1.00 97.94 91 ALA A CA 1
ATOM 699 C C . ALA A 1 91 ? 13.608 2.243 -27.755 1.00 97.94 91 ALA A C 1
ATOM 701 O O . ALA A 1 91 ? 13.277 2.109 -26.577 1.00 97.94 91 ALA A O 1
ATOM 702 N N . HIS A 1 92 ? 12.766 2.754 -28.661 1.00 98.19 92 HIS A N 1
ATOM 703 C CA . HIS A 1 92 ? 11.389 3.131 -28.326 1.00 98.19 92 HIS A CA 1
ATOM 704 C C . HIS A 1 92 ? 10.532 1.913 -27.967 1.00 98.19 92 HIS A C 1
ATOM 706 O O . HIS A 1 92 ? 9.708 1.998 -27.057 1.00 98.19 92 HIS A O 1
ATOM 712 N N . GLU A 1 93 ? 10.694 0.791 -28.665 1.00 98.00 93 GLU A N 1
ATOM 713 C CA . GLU A 1 93 ? 9.984 -0.451 -28.351 1.00 98.00 93 GLU A CA 1
ATOM 714 C C . GLU A 1 93 ? 10.412 -1.015 -26.995 1.00 98.00 93 GLU A C 1
ATOM 716 O O . GLU A 1 93 ? 9.554 -1.347 -26.175 1.00 98.00 93 GLU A O 1
ATOM 721 N N . GLN A 1 94 ? 11.715 -1.030 -26.705 1.00 97.81 94 GLN A N 1
ATOM 722 C CA . GLN A 1 94 ? 12.241 -1.440 -25.402 1.00 97.81 94 GLN A CA 1
ATOM 723 C C . GLN A 1 94 ? 11.758 -0.517 -24.278 1.00 97.81 94 GLN A C 1
ATOM 725 O O . GLN A 1 94 ? 11.298 -1.000 -23.246 1.00 97.81 94 GLN A O 1
ATOM 730 N N . ALA A 1 95 ? 11.780 0.802 -24.486 1.00 98.25 95 ALA A N 1
ATOM 731 C CA . ALA A 1 95 ? 11.275 1.762 -23.507 1.00 98.25 95 ALA A CA 1
ATOM 732 C C . ALA A 1 95 ? 9.778 1.561 -23.228 1.00 98.25 95 ALA A C 1
ATOM 734 O O . ALA A 1 95 ? 9.361 1.564 -22.072 1.00 98.25 95 ALA A O 1
ATOM 735 N N . LYS A 1 96 ? 8.967 1.323 -24.268 1.00 97.88 96 LYS A N 1
ATOM 736 C CA . LYS A 1 96 ? 7.543 0.989 -24.104 1.00 97.88 96 LYS A CA 1
ATOM 737 C C . LYS A 1 96 ? 7.351 -0.317 -23.347 1.00 97.88 96 LYS A C 1
ATOM 739 O O . LYS A 1 96 ? 6.483 -0.392 -22.486 1.00 97.88 96 LYS A O 1
ATOM 744 N N . HIS A 1 97 ? 8.151 -1.336 -23.648 1.00 98.06 97 HIS A N 1
ATOM 745 C CA . HIS A 1 97 ? 8.096 -2.604 -22.933 1.00 98.06 97 HIS A CA 1
ATOM 746 C C . HIS A 1 97 ? 8.419 -2.424 -21.443 1.00 98.06 97 HIS A C 1
ATOM 748 O O . HIS A 1 97 ? 7.679 -2.915 -20.594 1.00 98.06 97 HIS A O 1
ATOM 754 N N . LEU A 1 98 ? 9.480 -1.678 -21.119 1.00 98.12 98 LEU A N 1
ATOM 755 C CA . LEU A 1 98 ? 9.844 -1.363 -19.737 1.00 98.12 98 LEU A CA 1
ATOM 756 C C . LEU A 1 98 ? 8.751 -0.561 -19.030 1.00 98.12 98 LEU A C 1
ATOM 758 O O . LEU A 1 98 ? 8.417 -0.885 -17.896 1.00 98.12 98 LEU A O 1
ATOM 762 N N . LEU A 1 99 ? 8.153 0.427 -19.701 1.00 98.25 99 LEU A N 1
ATOM 763 C CA . LEU A 1 99 ? 7.068 1.228 -19.135 1.00 98.25 99 LEU A CA 1
ATOM 764 C C . LEU A 1 99 ? 5.836 0.370 -18.837 1.00 98.25 99 LEU A C 1
ATOM 766 O O . LEU A 1 99 ? 5.329 0.414 -17.723 1.00 98.25 99 LEU A O 1
ATOM 770 N N . ASN A 1 100 ? 5.414 -0.474 -19.780 1.00 98.06 100 ASN A N 1
ATOM 771 C CA . ASN A 1 100 ? 4.284 -1.380 -19.575 1.00 98.06 100 ASN A CA 1
ATOM 772 C C . ASN A 1 100 ? 4.566 -2.402 -18.460 1.00 98.06 100 ASN A C 1
ATOM 774 O O . ASN A 1 100 ? 3.681 -2.722 -17.671 1.00 98.06 100 ASN A O 1
ATOM 778 N N . SER A 1 101 ? 5.798 -2.917 -18.379 1.00 97.94 101 SER A N 1
ATOM 779 C CA . SER A 1 101 ? 6.212 -3.829 -17.308 1.00 97.94 101 SER A CA 1
ATOM 780 C C . SER A 1 101 ? 6.210 -3.134 -15.947 1.00 97.94 101 SER A C 1
ATOM 782 O O . SER A 1 101 ? 5.720 -3.702 -14.974 1.00 97.94 101 SER A O 1
ATOM 784 N N . ALA A 1 102 ? 6.739 -1.913 -15.867 1.00 97.81 102 ALA A N 1
ATOM 785 C CA . ALA A 1 102 ? 6.762 -1.124 -14.641 1.00 97.81 102 ALA A CA 1
ATOM 786 C C . ALA A 1 102 ? 5.345 -0.732 -14.199 1.00 97.81 102 ALA A C 1
ATOM 788 O O . ALA A 1 102 ? 5.034 -0.811 -13.015 1.00 97.81 102 ALA A O 1
ATOM 789 N N . GLU A 1 103 ? 4.467 -0.378 -15.138 1.00 97.75 103 GLU A N 1
ATOM 790 C CA . GLU A 1 103 ? 3.057 -0.089 -14.866 1.00 97.75 103 GLU A CA 1
ATOM 791 C C . GLU A 1 103 ? 2.334 -1.329 -14.320 1.00 97.75 103 GLU A C 1
ATOM 793 O O . GLU A 1 103 ? 1.709 -1.261 -13.263 1.00 97.75 103 GLU A O 1
ATOM 798 N N . ALA A 1 104 ? 2.515 -2.495 -14.950 1.00 97.56 104 ALA A N 1
ATOM 799 C CA . ALA A 1 104 ? 1.950 -3.752 -14.462 1.00 97.56 104 ALA A CA 1
ATOM 800 C C . ALA A 1 104 ? 2.470 -4.138 -13.062 1.00 97.56 104 ALA A C 1
ATOM 802 O O . ALA A 1 104 ? 1.707 -4.637 -12.230 1.00 97.56 104 ALA A O 1
ATOM 803 N N . GLN A 1 105 ? 3.755 -3.902 -12.779 1.00 97.88 105 GLN A N 1
ATOM 804 C CA . GLN A 1 105 ? 4.332 -4.121 -11.450 1.00 97.88 105 GLN A CA 1
ATOM 805 C C . GLN A 1 105 ? 3.765 -3.143 -10.420 1.00 97.88 105 GLN A C 1
ATOM 807 O O . GLN A 1 105 ? 3.364 -3.569 -9.338 1.00 97.88 105 GLN A O 1
ATOM 812 N N . ALA A 1 106 ? 3.674 -1.857 -10.758 1.00 98.06 106 ALA A N 1
ATOM 813 C CA . ALA A 1 106 ? 3.117 -0.836 -9.881 1.00 98.06 106 ALA A CA 1
ATOM 814 C C . ALA A 1 106 ? 1.653 -1.130 -9.537 1.00 98.06 106 ALA A C 1
ATOM 816 O O . ALA A 1 106 ? 1.259 -1.009 -8.379 1.00 98.06 106 ALA A O 1
ATOM 817 N N . ASP A 1 107 ? 0.854 -1.569 -10.506 1.00 97.69 107 ASP A N 1
ATOM 818 C CA . ASP A 1 107 ? -0.541 -1.934 -10.267 1.00 97.69 107 ASP A CA 1
ATOM 819 C C . ASP A 1 107 ? -0.674 -3.208 -9.426 1.00 97.69 107 ASP A C 1
ATOM 821 O O . ASP A 1 107 ? -1.560 -3.295 -8.572 1.00 97.69 107 ASP A O 1
ATOM 825 N N . ASN A 1 108 ? 0.240 -4.171 -9.584 1.00 98.00 108 ASN A N 1
ATOM 826 C CA . ASN A 1 108 ? 0.292 -5.335 -8.704 1.00 98.00 108 ASN A CA 1
ATOM 827 C C . ASN A 1 108 ? 0.637 -4.934 -7.261 1.00 98.00 108 ASN A C 1
ATOM 829 O O . ASN A 1 108 ? -0.071 -5.334 -6.338 1.00 98.00 108 ASN A O 1
ATOM 833 N N . ILE A 1 109 ? 1.655 -4.088 -7.071 1.00 97.81 109 ILE A N 1
ATOM 834 C CA . ILE A 1 109 ? 2.050 -3.580 -5.751 1.00 97.81 109 ILE A CA 1
ATOM 835 C C . ILE A 1 109 ? 0.903 -2.791 -5.121 1.00 97.81 109 ILE A C 1
ATOM 837 O O . ILE A 1 109 ? 0.558 -3.049 -3.973 1.00 97.81 109 ILE A O 1
ATOM 841 N N . LYS A 1 110 ? 0.250 -1.887 -5.864 1.00 98.25 110 LYS A N 1
ATOM 842 C CA . LYS A 1 110 ? -0.925 -1.154 -5.369 1.00 98.25 110 LYS A CA 1
ATOM 843 C C . LYS A 1 110 ? -2.003 -2.113 -4.887 1.00 98.25 110 LYS A C 1
ATOM 845 O O . LYS A 1 110 ? -2.490 -1.949 -3.777 1.00 98.25 110 LYS A O 1
ATOM 850 N N . ARG A 1 111 ? -2.346 -3.130 -5.686 1.00 97.69 111 ARG A N 1
ATOM 851 C CA . ARG A 1 111 ? -3.344 -4.134 -5.301 1.00 97.69 111 ARG A CA 1
ATOM 852 C C . ARG A 1 111 ? -2.927 -4.875 -4.029 1.00 97.69 111 ARG A C 1
ATOM 854 O O . ARG A 1 111 ? -3.756 -5.039 -3.139 1.00 97.69 111 ARG A O 1
ATOM 861 N N . LEU A 1 112 ? -1.667 -5.301 -3.940 1.00 98.12 112 LEU A N 1
ATOM 862 C CA . LEU A 1 112 ? -1.130 -5.995 -2.770 1.00 98.12 112 LEU A CA 1
ATOM 863 C C . LEU A 1 112 ? -1.221 -5.120 -1.514 1.00 98.12 112 LEU A C 1
ATOM 865 O O . LEU A 1 112 ? -1.809 -5.549 -0.530 1.00 98.12 112 LEU A O 1
ATOM 869 N N . VAL A 1 113 ? -0.737 -3.878 -1.583 1.00 98.06 113 VAL A N 1
ATOM 870 C CA . VAL A 1 113 ? -0.773 -2.918 -0.470 1.00 98.06 113 VAL A CA 1
ATOM 871 C C . VAL A 1 113 ? -2.210 -2.604 -0.059 1.00 98.06 113 VAL A C 1
ATOM 873 O O . VAL A 1 113 ? -2.506 -2.546 1.130 1.00 98.06 113 VAL A O 1
ATOM 876 N N . THR A 1 114 ? -3.134 -2.435 -1.011 1.00 97.50 114 THR A N 1
ATOM 877 C CA . THR A 1 114 ? -4.546 -2.189 -0.675 1.00 97.50 114 THR A CA 1
ATOM 878 C C . THR A 1 114 ? -5.204 -3.388 -0.001 1.00 97.50 114 THR A C 1
ATOM 880 O O . THR A 1 114 ? -6.007 -3.202 0.911 1.00 97.50 114 THR A O 1
ATOM 883 N N . GLU A 1 115 ? -4.866 -4.608 -0.423 1.00 97.56 115 GLU A N 1
ATOM 884 C CA . GLU A 1 115 ? -5.392 -5.830 0.186 1.00 97.56 115 GLU A CA 1
ATOM 885 C C . GLU A 1 115 ? -4.806 -6.036 1.586 1.00 97.56 115 GLU A C 1
ATOM 887 O O . GLU A 1 115 ? -5.529 -6.365 2.523 1.00 97.56 115 GLU A O 1
ATOM 892 N N . GLU A 1 116 ? -3.512 -5.776 1.756 1.00 97.25 116 GLU A N 1
ATOM 893 C CA . GLU A 1 116 ? -2.843 -5.854 3.050 1.00 97.25 116 GLU A CA 1
ATOM 894 C C . GLU A 1 116 ? -3.387 -4.812 4.030 1.00 97.25 116 GLU A C 1
ATOM 896 O O . GLU A 1 116 ? -3.771 -5.168 5.144 1.00 97.25 116 GLU A O 1
ATOM 901 N N . ALA A 1 117 ? -3.524 -3.554 3.600 1.00 97.38 117 ALA A N 1
ATOM 902 C CA . ALA A 1 117 ? -4.119 -2.492 4.406 1.00 97.38 117 ALA A CA 1
ATOM 903 C C . ALA A 1 117 ? -5.561 -2.831 4.814 1.00 97.38 117 ALA A C 1
ATOM 905 O O . ALA A 1 117 ? -5.953 -2.616 5.963 1.00 97.38 117 ALA A O 1
ATOM 906 N N . ARG A 1 118 ? -6.344 -3.418 3.899 1.00 97.62 118 ARG A N 1
ATOM 907 C CA . ARG A 1 118 ? -7.693 -3.906 4.200 1.00 97.62 118 ARG A CA 1
ATOM 908 C C . ARG A 1 118 ? -7.667 -5.035 5.230 1.00 97.62 118 ARG A C 1
ATOM 910 O O . ARG A 1 118 ? -8.392 -4.961 6.215 1.00 97.62 118 ARG A O 1
ATOM 917 N N . SER A 1 119 ? -6.825 -6.046 5.032 1.00 98.12 119 SER A N 1
ATOM 918 C CA . SER A 1 119 ? -6.663 -7.165 5.966 1.00 98.12 119 SER A CA 1
ATOM 919 C C . SER A 1 119 ? -6.225 -6.682 7.354 1.00 98.12 119 SER A C 1
ATOM 921 O O . SER A 1 119 ? -6.734 -7.160 8.364 1.00 98.12 119 SER A O 1
ATOM 923 N N . MET A 1 120 ? -5.315 -5.709 7.434 1.00 97.62 120 MET A N 1
ATOM 924 C CA . MET A 1 120 ? -4.907 -5.099 8.702 1.00 97.62 120 MET A CA 1
ATOM 925 C C . MET A 1 120 ? -6.063 -4.375 9.395 1.00 97.62 120 MET A C 1
ATOM 927 O O . MET A 1 120 ? -6.249 -4.547 10.597 1.00 97.62 120 MET A O 1
ATOM 931 N N . ALA A 1 121 ? -6.859 -3.604 8.649 1.00 97.06 121 ALA A N 1
ATOM 932 C CA . ALA A 1 121 ? -8.034 -2.930 9.194 1.00 97.06 121 ALA A CA 1
ATOM 933 C C . ALA A 1 121 ? -9.104 -3.927 9.674 1.00 97.06 121 ALA A C 1
ATOM 935 O O . ALA A 1 121 ? -9.733 -3.715 10.706 1.00 97.06 121 ALA A O 1
ATOM 936 N N . GLU A 1 122 ? -9.304 -5.034 8.956 1.00 97.88 122 GLU A N 1
ATOM 937 C CA . GLU A 1 122 ? -10.230 -6.092 9.371 1.00 97.88 122 GLU A CA 1
ATOM 938 C C . GLU A 1 122 ? -9.743 -6.798 10.647 1.00 97.88 122 GLU A C 1
ATOM 940 O O . GLU A 1 122 ? -10.541 -7.029 11.556 1.00 97.88 122 GLU A O 1
ATOM 945 N N . LYS A 1 123 ? -8.437 -7.075 10.763 1.00 98.06 123 LYS A N 1
ATOM 946 C CA . LYS A 1 123 ? -7.838 -7.649 11.979 1.00 98.06 123 LYS A CA 1
ATOM 947 C C . LYS A 1 123 ? -7.974 -6.720 13.181 1.00 98.06 123 LYS A C 1
ATOM 949 O O . LYS A 1 123 ? -8.457 -7.163 14.217 1.00 98.06 123 LYS A O 1
ATOM 954 N N . SER A 1 124 ? -7.639 -5.438 13.038 1.00 97.06 124 SER A N 1
ATOM 955 C CA . SER A 1 124 ? -7.764 -4.482 14.145 1.00 97.06 124 SER A CA 1
ATOM 956 C C . SER A 1 124 ? -9.220 -4.284 14.572 1.00 97.06 124 SER A C 1
ATOM 958 O O . SER A 1 124 ? -9.515 -4.220 15.762 1.00 97.06 124 SER A O 1
ATOM 960 N N . GLN A 1 125 ? -10.168 -4.268 13.627 1.00 97.62 125 GLN A N 1
ATOM 961 C CA . GLN A 1 125 ? -11.594 -4.257 13.960 1.00 97.62 125 GLN A CA 1
ATOM 962 C C . GLN A 1 125 ? -12.033 -5.519 14.701 1.00 97.62 125 GLN A C 1
ATOM 964 O O . GLN A 1 125 ? -12.886 -5.434 15.585 1.00 97.62 125 GLN A O 1
ATOM 969 N N . GLN A 1 126 ? -11.497 -6.684 14.335 1.00 98.31 126 GLN A N 1
ATOM 970 C CA . GLN A 1 126 ? -11.810 -7.928 15.024 1.00 98.31 126 GLN A CA 1
ATOM 971 C C . GLN A 1 126 ? -11.258 -7.918 16.453 1.00 98.31 126 GLN A C 1
ATOM 973 O O . GLN A 1 126 ? -12.004 -8.207 17.380 1.00 98.31 126 GLN A O 1
ATOM 978 N N . GLU A 1 127 ? -10.014 -7.485 16.648 1.00 98.19 127 GLU A N 1
ATOM 979 C CA . GLU A 1 127 ? -9.403 -7.332 17.975 1.00 98.19 127 GLU A CA 1
ATOM 980 C C . GLU A 1 127 ? -10.190 -6.352 18.859 1.00 98.19 127 GLU A C 1
ATOM 982 O O . GLU A 1 127 ? -10.457 -6.627 20.031 1.00 98.19 127 GLU A O 1
ATOM 987 N N . LEU A 1 128 ? -10.641 -5.227 18.297 1.00 97.69 128 LEU A N 1
ATOM 988 C CA . LEU A 1 128 ? -11.504 -4.280 19.007 1.00 97.69 128 LEU A CA 1
ATOM 989 C C . LEU A 1 128 ? -12.862 -4.888 19.382 1.00 97.69 128 LEU A C 1
ATOM 991 O O . LEU A 1 128 ? -13.369 -4.635 20.471 1.00 97.69 128 LEU A O 1
ATOM 995 N N . LYS A 1 129 ? -13.462 -5.708 18.514 1.00 98.31 129 LYS A N 1
ATOM 996 C CA . LYS A 1 129 ? -14.709 -6.418 18.845 1.00 98.31 129 LYS A CA 1
ATOM 997 C C . LYS A 1 129 ? -14.497 -7.459 19.935 1.00 98.31 129 LYS A C 1
ATOM 999 O O . LYS A 1 129 ? -15.325 -7.556 20.835 1.00 98.31 129 LYS A O 1
ATOM 1004 N N . ASP A 1 130 ? -13.401 -8.204 19.869 1.00 98.44 130 ASP A N 1
ATOM 1005 C CA . ASP A 1 130 ? -13.080 -9.238 20.847 1.00 98.44 130 ASP A CA 1
ATOM 1006 C C . ASP A 1 130 ? -12.845 -8.604 22.226 1.00 98.44 130 ASP A C 1
ATOM 1008 O O . ASP A 1 130 ? -13.455 -9.021 23.212 1.00 98.44 130 ASP A O 1
ATOM 1012 N N . THR A 1 131 ? -12.059 -7.526 22.295 1.00 98.38 131 THR A N 1
ATOM 1013 C CA . THR A 1 131 ? -11.848 -6.763 23.539 1.00 98.38 131 THR A CA 1
ATOM 1014 C C . THR A 1 131 ? -13.131 -6.134 24.075 1.00 98.38 131 THR A C 1
ATOM 1016 O O . THR A 1 131 ? -13.372 -6.191 25.281 1.00 98.38 131 THR A O 1
ATOM 1019 N N . LEU A 1 132 ? -13.990 -5.590 23.208 1.00 98.44 132 LEU A N 1
ATOM 1020 C CA . LEU A 1 132 ? -15.288 -5.054 23.614 1.00 98.44 132 LEU A CA 1
ATOM 1021 C C . LEU A 1 132 ? -16.180 -6.158 24.191 1.00 98.44 132 LEU A C 1
ATOM 1023 O O . LEU A 1 132 ? -16.764 -5.967 25.253 1.00 98.44 132 LEU A O 1
ATOM 1027 N N . SER A 1 133 ? -16.230 -7.329 23.550 1.00 98.38 133 SER A N 1
ATOM 1028 C CA . SER A 1 133 ? -17.011 -8.467 24.045 1.00 98.38 133 SER A CA 1
ATOM 1029 C C . SER A 1 133 ? -16.509 -8.971 25.403 1.00 98.38 133 SER A C 1
ATOM 1031 O O . SER A 1 133 ? -17.311 -9.204 26.305 1.00 98.38 133 SER A O 1
ATOM 1033 N N . ALA A 1 134 ? -15.189 -9.038 25.602 1.00 98.38 134 ALA A N 1
ATOM 1034 C CA . ALA A 1 134 ? -14.598 -9.387 26.890 1.00 98.38 134 ALA A CA 1
ATOM 1035 C C . ALA A 1 134 ? -14.949 -8.350 27.972 1.00 98.38 134 ALA A C 1
ATOM 1037 O O . ALA A 1 134 ? -15.317 -8.713 29.090 1.00 98.38 134 ALA A O 1
ATOM 1038 N N . LEU A 1 135 ? -14.901 -7.058 27.633 1.00 98.19 135 LEU A N 1
ATOM 1039 C CA . LEU A 1 135 ? -15.260 -5.982 28.557 1.00 98.19 135 LEU A CA 1
ATOM 1040 C C . LEU A 1 135 ? -16.756 -6.000 28.911 1.00 98.19 135 LEU A C 1
ATOM 1042 O O . LEU A 1 135 ? -17.124 -5.745 30.057 1.00 98.19 135 LEU A O 1
ATOM 1046 N N . GLU A 1 136 ? -17.630 -6.334 27.959 1.00 98.31 136 GLU A N 1
ATOM 1047 C CA . GLU A 1 136 ? -19.061 -6.532 28.205 1.00 98.31 136 GLU A CA 1
ATOM 1048 C C . GLU A 1 136 ? -19.324 -7.724 29.134 1.00 98.31 136 GLU A C 1
ATOM 1050 O O . GLU A 1 136 ? -20.156 -7.628 30.039 1.00 98.31 136 GLU A O 1
ATOM 1055 N N . GLU A 1 137 ? -18.603 -8.834 28.965 1.00 98.31 137 GLU A N 1
ATOM 1056 C CA . GLU A 1 137 ? -18.682 -9.981 29.874 1.00 98.31 137 GLU A CA 1
ATOM 1057 C C . GLU A 1 137 ? -18.238 -9.614 31.296 1.00 98.31 137 GLU A C 1
ATOM 1059 O O . GLU A 1 137 ? -18.924 -9.951 32.268 1.00 98.31 137 GLU A O 1
ATOM 1064 N N . GLU A 1 138 ? -17.131 -8.881 31.436 1.00 98.31 138 GLU A N 1
ATOM 1065 C CA . GLU A 1 138 ? -16.656 -8.394 32.733 1.00 98.31 138 GLU A CA 1
ATOM 1066 C C . GLU A 1 138 ? -17.639 -7.422 33.383 1.00 98.31 138 GLU A C 1
ATOM 1068 O O . GLU A 1 138 ? -17.930 -7.549 34.577 1.00 98.31 138 GLU A O 1
ATOM 1073 N N . LYS A 1 139 ? -18.206 -6.495 32.604 1.00 98.38 139 LYS A N 1
ATOM 1074 C CA . LYS A 1 139 ? -19.250 -5.577 33.065 1.00 98.38 139 LYS A CA 1
ATOM 1075 C C . LYS A 1 139 ? -20.462 -6.349 33.581 1.00 98.38 139 LYS A C 1
ATOM 1077 O O . LYS A 1 139 ? -20.876 -6.129 34.716 1.00 98.38 139 LYS A O 1
ATOM 1082 N N . ASN A 1 140 ? -20.992 -7.282 32.793 1.00 98.38 140 ASN A N 1
ATOM 1083 C CA . ASN A 1 140 ? -22.142 -8.097 33.186 1.00 98.38 140 ASN A CA 1
ATOM 1084 C C . ASN A 1 140 ? -21.847 -8.905 34.457 1.00 98.38 140 ASN A C 1
ATOM 1086 O O . ASN A 1 140 ? -22.696 -9.035 35.338 1.00 98.38 140 ASN A O 1
ATOM 1090 N N . ARG A 1 141 ? -20.624 -9.431 34.591 1.00 98.38 141 ARG A N 1
ATOM 1091 C CA . ARG A 1 141 ? -20.179 -10.128 35.802 1.00 98.38 141 ARG A CA 1
ATOM 1092 C C . ARG A 1 141 ? -20.126 -9.197 37.014 1.00 98.38 141 ARG A C 1
ATOM 1094 O O . ARG A 1 141 ? -20.469 -9.622 38.121 1.00 98.38 141 ARG A O 1
ATOM 1101 N N . LEU A 1 142 ? -19.670 -7.960 36.833 1.00 98.19 142 LEU A N 1
ATOM 1102 C CA . LEU A 1 142 ? -19.608 -6.970 37.903 1.00 98.19 142 LEU A CA 1
ATOM 1103 C C . LEU A 1 142 ? -21.013 -6.531 38.332 1.00 98.19 142 LEU A C 1
ATOM 1105 O O . LEU A 1 142 ? -21.285 -6.520 39.529 1.00 98.19 142 LEU A O 1
ATOM 1109 N N . GLU A 1 143 ? -21.911 -6.274 37.380 1.00 98.31 143 GLU A N 1
ATOM 1110 C CA . GLU A 1 143 ? -23.325 -5.963 37.636 1.00 98.31 143 GLU A CA 1
ATOM 1111 C C . GLU A 1 143 ? -24.005 -7.087 38.428 1.00 98.31 143 GLU A C 1
ATOM 1113 O O . GLU A 1 143 ? -24.546 -6.839 39.503 1.00 98.31 143 GLU A O 1
ATOM 1118 N N . GLN A 1 144 ? -23.851 -8.346 38.004 1.00 98.31 144 GLN A N 1
ATOM 1119 C CA . GLN A 1 144 ? -24.384 -9.501 38.741 1.00 98.31 144 GLN A CA 1
ATOM 1120 C C . GLN A 1 144 ? -23.854 -9.590 40.179 1.00 98.31 144 GLN A C 1
ATOM 1122 O O . GLN A 1 144 ? -24.564 -10.018 41.091 1.00 98.31 144 GLN A O 1
ATOM 1127 N N . ARG A 1 145 ? -22.592 -9.207 40.407 1.00 98.38 145 ARG A N 1
ATOM 1128 C CA . ARG A 1 145 ? -21.997 -9.196 41.748 1.00 98.38 145 ARG A CA 1
ATOM 1129 C C . ARG A 1 145 ? -22.540 -8.051 42.602 1.00 98.38 145 ARG A C 1
ATOM 1131 O O . ARG A 1 145 ? -22.733 -8.262 43.799 1.00 98.38 145 ARG A O 1
ATOM 1138 N N . CYS A 1 146 ? -22.776 -6.880 42.017 1.00 98.00 146 CYS A N 1
ATOM 1139 C CA . CYS A 1 146 ? -23.432 -5.764 42.694 1.00 98.00 146 CYS A CA 1
ATOM 1140 C C . CYS A 1 146 ? -24.856 -6.150 43.105 1.00 98.00 146 CYS A C 1
ATOM 1142 O O . CYS A 1 146 ? -25.159 -6.090 44.294 1.00 98.00 146 CYS A O 1
ATOM 1144 N N . ASP A 1 147 ? -25.659 -6.681 42.181 1.00 98.19 147 ASP A N 1
ATOM 1145 C CA . ASP A 1 147 ? -27.024 -7.151 42.457 1.00 98.19 147 ASP A CA 1
ATOM 1146 C C . ASP A 1 147 ? -27.049 -8.204 43.574 1.00 98.19 147 ASP A C 1
ATOM 1148 O O . ASP A 1 147 ? -27.892 -8.183 44.474 1.00 98.19 147 ASP A O 1
ATOM 1152 N N . TYR A 1 148 ? -26.084 -9.128 43.557 1.00 98.19 148 TYR A N 1
ATOM 1153 C CA . TYR A 1 148 ? -25.940 -10.139 44.599 1.00 98.19 148 TYR A CA 1
ATOM 1154 C C . TYR A 1 148 ? -25.640 -9.527 45.977 1.00 98.19 148 TYR A C 1
ATOM 1156 O O . TYR A 1 148 ? -26.243 -9.927 46.977 1.00 98.19 148 TYR A O 1
ATOM 1164 N N . LEU A 1 149 ? -24.719 -8.561 46.048 1.00 97.75 149 LEU A N 1
ATOM 1165 C CA . LEU A 1 149 ? -24.369 -7.873 47.294 1.00 97.75 149 LEU A CA 1
ATOM 1166 C C . LEU A 1 149 ? -25.518 -6.997 47.806 1.00 97.75 149 LEU A C 1
ATOM 1168 O O . LEU A 1 149 ? -25.785 -6.990 49.008 1.00 97.75 149 LEU A O 1
ATOM 1172 N N . GLU A 1 150 ? -26.232 -6.312 46.914 1.00 98.00 150 GLU A N 1
ATOM 1173 C CA . GLU A 1 150 ? -27.443 -5.561 47.249 1.00 98.00 150 GLU A CA 1
ATOM 1174 C C . GLU A 1 150 ? -28.531 -6.482 47.809 1.00 98.00 150 GLU A C 1
ATOM 1176 O O . GLU A 1 150 ? -29.126 -6.177 48.846 1.00 98.00 150 GLU A O 1
ATOM 1181 N N . GLY A 1 151 ? -28.726 -7.656 47.200 1.00 97.75 151 GLY A N 1
ATOM 1182 C CA . GLY A 1 151 ? -29.624 -8.690 47.708 1.00 97.75 151 GLY A CA 1
ATOM 1183 C C . GLY A 1 151 ? -29.248 -9.170 49.114 1.00 97.75 151 GLY A C 1
ATOM 1184 O O . GLY A 1 151 ? -30.122 -9.296 49.974 1.00 97.75 151 GLY A O 1
ATOM 1185 N N . GLN A 1 152 ? -27.955 -9.382 49.391 1.00 97.88 152 GLN A N 1
ATOM 1186 C CA . GLN A 1 152 ? -27.484 -9.734 50.738 1.00 97.88 152 GLN A CA 1
ATOM 1187 C C . GLN A 1 152 ? -27.714 -8.614 51.755 1.00 97.88 152 GLN A C 1
ATOM 1189 O O . GLN A 1 152 ? -28.139 -8.886 52.878 1.00 97.88 152 GLN A O 1
ATOM 1194 N N . LEU A 1 153 ? -27.456 -7.360 51.377 1.00 97.12 153 LEU A N 1
ATOM 1195 C CA . LEU A 1 153 ? -27.700 -6.204 52.238 1.00 97.12 153 LEU A CA 1
ATOM 1196 C C . LEU A 1 153 ? -29.186 -6.041 52.550 1.00 97.12 153 LEU A C 1
ATOM 1198 O O . LEU A 1 153 ? -29.542 -5.782 53.700 1.00 97.12 153 LEU A O 1
ATOM 1202 N N . HIS A 1 154 ? -30.056 -6.222 51.555 1.00 97.56 154 HIS A N 1
ATOM 1203 C CA . HIS A 1 154 ? -31.500 -6.157 51.748 1.00 97.56 154 HIS A CA 1
ATOM 1204 C C . HIS A 1 154 ? -31.991 -7.274 52.673 1.00 97.56 154 HIS A C 1
ATOM 1206 O O . HIS A 1 154 ? -32.686 -6.996 53.646 1.00 97.56 154 HIS A O 1
ATOM 1212 N N . ALA A 1 155 ? -31.535 -8.511 52.458 1.00 96.62 155 ALA A N 1
ATOM 1213 C CA . ALA A 1 155 ? -31.855 -9.633 53.337 1.00 96.62 155 ALA A CA 1
ATOM 1214 C C . ALA A 1 155 ? -31.345 -9.415 54.774 1.00 96.62 155 ALA A C 1
ATOM 1216 O O . ALA A 1 155 ? -32.066 -9.686 55.734 1.00 96.62 155 ALA A O 1
ATOM 1217 N N . GLY A 1 156 ? -30.129 -8.882 54.939 1.00 97.00 156 GLY A N 1
ATOM 1218 C CA . GLY A 1 156 ? -29.572 -8.534 56.248 1.00 97.00 156 GLY A CA 1
ATOM 1219 C C . GLY A 1 156 ? -30.356 -7.417 56.941 1.00 97.00 156 GLY A C 1
ATOM 1220 O O . GLY A 1 156 ? -30.622 -7.498 58.141 1.00 97.00 156 GLY A O 1
ATOM 1221 N N . LYS A 1 157 ? -30.792 -6.400 56.188 1.00 97.88 157 LYS A N 1
ATOM 1222 C CA . LYS A 1 157 ? -31.677 -5.340 56.682 1.00 97.88 157 LYS A CA 1
ATOM 1223 C C . LYS A 1 157 ? -33.018 -5.910 57.139 1.00 97.88 157 LYS A C 1
ATOM 1225 O O . LYS A 1 157 ? -33.454 -5.583 58.238 1.00 97.88 157 LYS A O 1
ATOM 1230 N N . ASP A 1 158 ? -33.654 -6.755 56.337 1.00 97.12 158 ASP A N 1
ATOM 1231 C CA . ASP A 1 158 ? -34.941 -7.366 56.676 1.00 97.12 158 ASP A CA 1
ATOM 1232 C C . ASP A 1 158 ? -34.821 -8.280 57.895 1.00 97.12 158 ASP A C 1
ATOM 1234 O O . ASP A 1 158 ? -35.685 -8.257 58.770 1.00 97.12 158 ASP A O 1
ATOM 1238 N N . GLN A 1 159 ? -33.713 -9.020 58.013 1.00 97.00 159 GLN A N 1
ATOM 1239 C CA . GLN A 1 159 ? -33.413 -9.815 59.199 1.00 97.00 159 GLN A CA 1
ATOM 1240 C C . GLN A 1 159 ? -33.270 -8.933 60.446 1.00 97.00 159 GLN A C 1
ATOM 1242 O O . GLN A 1 159 ? -33.847 -9.258 61.480 1.00 97.00 159 GLN A O 1
ATOM 1247 N N . LEU A 1 160 ? -32.543 -7.813 60.368 1.00 96.94 160 LEU A N 1
ATOM 1248 C CA . LEU A 1 160 ? -32.415 -6.870 61.485 1.00 96.94 160 LEU A CA 1
ATOM 1249 C C . LEU A 1 160 ? -33.749 -6.208 61.841 1.00 96.94 160 LEU A C 1
ATOM 1251 O O . LEU A 1 160 ? -34.067 -6.059 63.015 1.00 96.94 160 LEU A O 1
ATOM 1255 N N . LEU A 1 161 ? -34.554 -5.827 60.852 1.00 97.19 161 LEU A N 1
ATOM 1256 C CA . LEU A 1 161 ? -35.887 -5.283 61.101 1.00 97.19 161 LEU A CA 1
ATOM 1257 C C . LEU A 1 161 ? -36.803 -6.326 61.751 1.00 97.19 161 LEU A C 1
ATOM 1259 O O . LEU A 1 161 ? -37.542 -5.988 62.672 1.00 97.19 161 LEU A O 1
ATOM 1263 N N . ALA A 1 162 ? -36.719 -7.589 61.331 1.00 95.81 162 ALA A N 1
ATOM 1264 C CA . ALA A 1 162 ? -37.470 -8.683 61.932 1.00 95.81 162 ALA A CA 1
ATOM 1265 C C . ALA A 1 162 ? -37.049 -8.942 63.387 1.00 95.81 162 ALA A C 1
ATOM 1267 O O . ALA A 1 162 ? -37.918 -9.067 64.248 1.00 95.81 162 ALA A O 1
ATOM 1268 N N . THR A 1 163 ? -35.745 -8.965 63.691 1.00 96.19 163 THR A N 1
ATOM 1269 C CA . THR A 1 163 ? -35.270 -9.130 65.077 1.00 96.19 163 THR A CA 1
ATOM 1270 C C . THR A 1 163 ? -35.601 -7.917 65.941 1.00 96.19 163 THR A C 1
ATOM 1272 O O . THR A 1 163 ? -35.915 -8.077 67.117 1.00 96.19 163 THR A O 1
ATOM 1275 N N . VAL A 1 164 ? -35.587 -6.701 65.385 1.00 96.25 164 VAL A N 1
ATOM 1276 C CA . VAL A 1 164 ? -36.033 -5.490 66.090 1.00 96.25 164 VAL A CA 1
ATOM 1277 C C . VAL A 1 164 ? -37.531 -5.536 66.379 1.00 96.25 164 VAL A C 1
ATOM 1279 O O . VAL A 1 164 ? -37.922 -5.214 67.497 1.00 96.25 164 VAL A O 1
ATOM 1282 N N . GLU A 1 165 ? -38.369 -5.966 65.434 1.00 95.00 165 GLU A N 1
ATOM 1283 C CA . GLU A 1 165 ? -39.810 -6.112 65.674 1.00 95.00 165 GLU A CA 1
ATOM 1284 C C . GLU A 1 165 ? -40.103 -7.231 66.682 1.00 95.00 165 GLU A C 1
ATOM 1286 O O . GLU A 1 165 ? -40.976 -7.080 67.535 1.00 95.00 165 GLU A O 1
ATOM 1291 N N . GLU A 1 166 ? -39.332 -8.320 66.663 1.00 93.88 166 GLU A N 1
ATOM 1292 C CA . GLU A 1 166 ? -39.383 -9.353 67.699 1.00 93.88 166 GLU A CA 1
ATOM 1293 C C . GLU A 1 166 ? -38.979 -8.793 69.072 1.00 93.88 166 GLU A C 1
ATOM 1295 O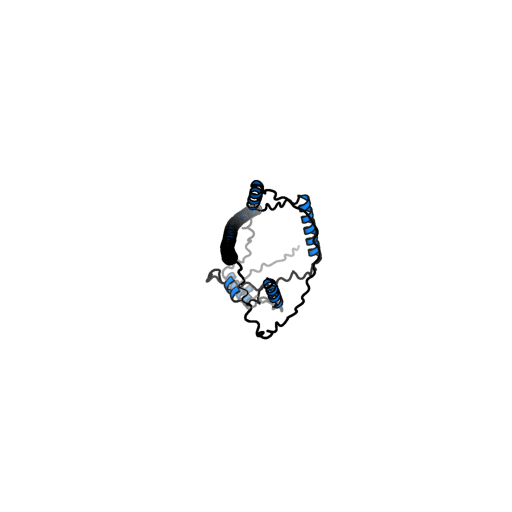 O . GLU A 1 166 ? -39.701 -8.984 70.050 1.00 93.88 166 GLU A O 1
ATOM 1300 N N . MET A 1 167 ? -37.881 -8.036 69.169 1.00 93.12 167 MET A N 1
ATOM 1301 C CA . MET A 1 167 ? -37.482 -7.361 70.410 1.00 93.12 167 MET A CA 1
ATOM 1302 C C . MET A 1 167 ? -38.555 -6.373 70.885 1.00 93.12 167 MET A C 1
ATOM 1304 O O . MET A 1 167 ? -38.902 -6.375 72.063 1.00 93.12 167 MET A O 1
ATOM 1308 N N . ARG A 1 168 ? -39.138 -5.574 69.985 1.00 93.25 168 ARG A N 1
ATOM 1309 C CA . ARG A 1 168 ? -40.239 -4.654 70.302 1.00 93.25 168 ARG A CA 1
ATOM 1310 C C . ARG A 1 168 ? -41.435 -5.418 70.857 1.00 93.25 168 ARG A C 1
ATOM 1312 O O . ARG A 1 168 ? -41.943 -5.068 71.917 1.00 93.25 168 ARG A O 1
ATOM 1319 N N . ARG A 1 169 ? -41.827 -6.506 70.194 1.00 91.38 169 ARG A N 1
ATOM 1320 C CA . ARG A 1 169 ? -42.929 -7.365 70.624 1.00 91.38 169 ARG A CA 1
ATOM 1321 C C . ARG A 1 169 ? -42.651 -8.035 71.963 1.00 91.38 169 ARG A C 1
ATOM 1323 O O . ARG A 1 169 ? -43.538 -8.070 72.797 1.00 91.38 169 ARG A O 1
ATOM 1330 N N . THR A 1 170 ? -41.434 -8.518 72.212 1.00 89.31 170 THR A N 1
ATOM 1331 C CA . THR A 1 170 ? -41.086 -9.084 73.524 1.00 89.31 170 THR A CA 1
ATOM 1332 C C . THR A 1 170 ? -41.084 -8.030 74.624 1.00 89.31 170 THR A C 1
ATOM 1334 O O . THR A 1 170 ? -41.449 -8.370 75.738 1.00 89.31 170 THR A O 1
ATOM 1337 N N . ILE A 1 171 ? -40.725 -6.772 74.349 1.00 89.25 171 ILE A N 1
ATOM 1338 C CA . ILE A 1 171 ? -40.831 -5.662 75.312 1.00 89.25 171 ILE A CA 1
ATOM 1339 C C . ILE A 1 171 ? -42.294 -5.257 75.547 1.00 89.25 171 ILE A C 1
ATOM 1341 O O . ILE A 1 171 ? -42.640 -4.890 76.662 1.00 89.25 171 ILE A O 1
ATOM 1345 N N . GLU A 1 172 ? -43.150 -5.317 74.527 1.00 87.50 172 GLU A N 1
ATOM 1346 C CA . GLU A 1 172 ? -44.581 -4.996 74.646 1.00 87.50 172 GLU A CA 1
ATOM 1347 C C . GLU A 1 172 ? -45.389 -6.114 75.315 1.00 87.50 172 GLU A C 1
ATOM 1349 O O . GLU A 1 172 ? -46.225 -5.835 76.170 1.00 87.50 172 GLU A O 1
ATOM 1354 N N . ASP A 1 173 ? -45.127 -7.376 74.962 1.00 78.44 173 ASP A N 1
ATOM 1355 C CA . ASP A 1 173 ? -45.771 -8.559 75.550 1.00 78.44 173 ASP A CA 1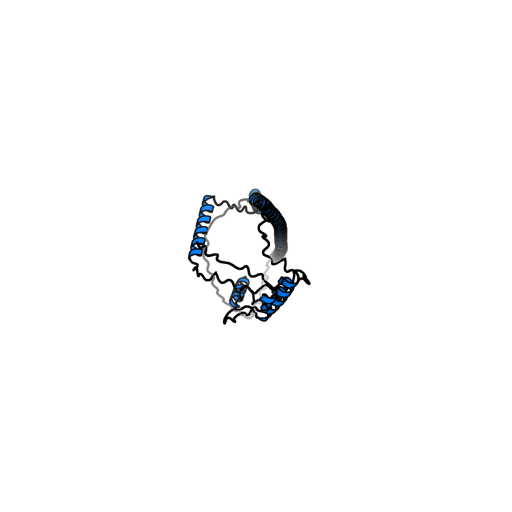
ATOM 1356 C C . ASP A 1 173 ? -45.259 -8.821 76.974 1.00 78.44 173 ASP A C 1
ATOM 1358 O O . ASP A 1 173 ? -45.980 -9.334 77.833 1.00 78.44 173 ASP A O 1
ATOM 1362 N N . ARG A 1 174 ? -44.004 -8.452 77.250 1.00 58.31 174 ARG A N 1
ATOM 1363 C CA . ARG A 1 174 ? -43.463 -8.399 78.600 1.00 58.31 174 ARG A CA 1
ATOM 1364 C C . ARG A 1 174 ? -43.834 -7.046 79.180 1.00 58.31 174 ARG A C 1
ATOM 1366 O O . ARG A 1 174 ? -43.007 -6.141 79.228 1.00 58.31 174 ARG A O 1
ATOM 1373 N N . ASP A 1 175 ? -45.042 -6.959 79.739 1.00 52.06 175 ASP A N 1
ATOM 1374 C CA . ASP A 1 175 ? -45.235 -6.142 80.935 1.00 52.06 175 ASP A CA 1
ATOM 1375 C C . ASP A 1 175 ? -43.990 -6.386 81.794 1.00 52.06 175 ASP A C 1
ATOM 1377 O O . ASP A 1 175 ? -43.729 -7.514 82.226 1.00 52.06 175 ASP A O 1
ATOM 1381 N N . LEU A 1 176 ? -43.139 -5.368 81.940 1.00 52.03 176 LEU A N 1
ATOM 1382 C CA . LEU A 1 176 ? -41.945 -5.412 82.773 1.00 52.03 176 LEU A CA 1
ATOM 1383 C C . LEU A 1 176 ? -42.389 -5.455 84.242 1.00 52.03 176 LEU A C 1
ATOM 1385 O O . LEU A 1 176 ? -41.961 -4.646 85.061 1.00 52.03 176 LEU A O 1
ATOM 1389 N N . SER A 1 177 ? -43.223 -6.431 84.610 1.00 49.69 177 SER A N 1
ATOM 1390 C CA . SER A 1 177 ? -43.226 -7.004 85.934 1.00 49.69 177 SER A CA 1
ATOM 1391 C C . SER A 1 177 ? -41.858 -7.657 86.104 1.00 49.69 177 SER A C 1
ATOM 1393 O O . SER A 1 177 ? -41.677 -8.867 85.963 1.00 49.69 177 SER A O 1
ATOM 1395 N N . PHE A 1 178 ? -40.857 -6.824 86.387 1.00 45.16 178 PHE A N 1
ATOM 1396 C CA . PHE A 1 178 ? -39.766 -7.221 87.247 1.00 45.16 178 PHE A CA 1
ATOM 1397 C C . PHE A 1 178 ? -40.434 -7.698 88.535 1.00 45.16 178 PHE A C 1
ATOM 1399 O O . PHE A 1 178 ? -40.710 -6.917 89.443 1.00 45.16 178 PHE A O 1
ATOM 1406 N N . GLY A 1 179 ? -40.766 -8.987 88.580 1.00 43.75 179 GLY A N 1
ATOM 1407 C CA . GLY A 1 179 ? -40.934 -9.699 89.827 1.00 43.75 179 GLY A CA 1
ATOM 1408 C C . GLY A 1 179 ? -39.574 -9.663 90.498 1.00 43.75 179 GLY A C 1
ATOM 1409 O O . GLY A 1 179 ? -38.783 -10.584 90.339 1.00 43.75 179 GLY A O 1
ATOM 1410 N N . LEU A 1 180 ? -39.276 -8.552 91.174 1.00 45.28 180 LEU A N 1
ATOM 1411 C CA . LEU A 1 180 ? -38.226 -8.486 92.171 1.00 45.28 180 LEU A CA 1
ATOM 1412 C C . LEU A 1 180 ? -38.682 -9.397 93.308 1.00 45.28 180 LEU A C 1
ATOM 1414 O O . LEU A 1 180 ? -39.255 -8.953 94.297 1.00 45.28 180 LEU A O 1
ATOM 1418 N N . THR A 1 181 ? -38.486 -10.697 93.135 1.00 42.88 181 THR A N 1
ATOM 1419 C CA . THR A 1 181 ? -38.335 -11.581 94.276 1.00 42.88 181 THR A CA 1
ATOM 1420 C C . THR A 1 181 ? -36.948 -11.288 94.824 1.00 42.88 181 THR A C 1
ATOM 1422 O O . THR A 1 181 ? -35.939 -11.651 94.222 1.00 42.88 181 THR A O 1
ATOM 1425 N N . GLU A 1 182 ? -36.921 -10.529 95.919 1.00 45.72 182 GLU A N 1
ATOM 1426 C CA . GLU A 1 182 ? -35.771 -10.315 96.796 1.00 45.72 182 GLU A CA 1
ATOM 1427 C C . GLU A 1 182 ? -35.287 -11.656 97.370 1.00 45.72 182 GLU A C 1
ATOM 1429 O O . GLU A 1 182 ? -35.472 -11.931 98.547 1.00 45.72 182 GLU A O 1
ATOM 1434 N N . GLU A 1 183 ? -34.711 -12.538 96.557 1.00 52.47 183 GLU A N 1
ATOM 1435 C CA . GLU A 1 183 ? -34.121 -13.777 97.065 1.00 52.47 183 GLU A CA 1
ATOM 1436 C C . GLU A 1 183 ? -33.166 -14.388 96.036 1.00 52.47 183 GLU A C 1
ATOM 1438 O O . GLU A 1 183 ? -33.494 -15.342 95.351 1.00 52.47 183 GLU A O 1
ATOM 1443 N N . GLU A 1 184 ? -31.998 -13.758 95.879 1.00 44.38 184 GLU A N 1
ATOM 1444 C CA . GLU A 1 184 ? -30.684 -14.419 95.734 1.00 44.38 184 GLU A CA 1
ATOM 1445 C C . GLU A 1 184 ? -29.591 -13.354 95.533 1.00 44.38 184 GLU A C 1
ATOM 1447 O O . GLU A 1 184 ? -28.925 -13.228 94.509 1.00 44.38 184 GLU A O 1
ATOM 1452 N N . LEU A 1 185 ? -29.388 -12.552 96.579 1.00 49.91 185 LEU A N 1
ATOM 1453 C CA . LEU A 1 185 ? -28.062 -12.031 96.893 1.00 49.91 185 LEU A CA 1
ATOM 1454 C C . LEU A 1 185 ? -27.267 -13.226 97.413 1.00 49.91 185 LEU A C 1
ATOM 1456 O O . LEU A 1 185 ? -27.554 -13.628 98.532 1.00 49.91 185 LEU A O 1
ATOM 1460 N N . ILE A 1 186 ? -26.330 -13.788 96.637 1.00 45.94 186 ILE A N 1
ATOM 1461 C CA . ILE A 1 186 ? -25.123 -14.490 97.120 1.00 45.94 186 ILE A CA 1
ATOM 1462 C C . ILE A 1 186 ? -24.228 -14.919 95.920 1.00 45.94 186 ILE A C 1
ATOM 1464 O O . ILE A 1 186 ? -24.620 -15.703 95.065 1.00 45.94 186 ILE A O 1
ATOM 1468 N N . TYR A 1 187 ? -22.987 -14.412 95.956 1.00 48.19 187 TYR A N 1
ATOM 1469 C CA . TYR A 1 187 ? -21.758 -14.694 95.181 1.00 48.19 187 TYR A CA 1
ATOM 1470 C C . TYR A 1 187 ? -21.517 -14.063 93.785 1.00 48.19 187 TYR A C 1
ATOM 1472 O O . TYR A 1 187 ? -22.319 -14.222 92.870 1.00 48.19 187 TYR A O 1
ATOM 1480 N N . PRO A 1 188 ? -20.353 -13.392 93.592 1.00 46.47 188 PRO A N 1
ATOM 1481 C CA . PRO A 1 188 ? -19.906 -12.884 92.297 1.00 46.47 188 PRO A CA 1
ATOM 1482 C C . PRO A 1 188 ? -19.147 -13.973 91.515 1.00 46.47 188 PRO A C 1
ATOM 1484 O O . PRO A 1 188 ? -18.343 -14.686 92.120 1.00 46.47 188 PRO A O 1
ATOM 1487 N N . PRO A 1 189 ? -19.308 -14.091 90.185 1.00 50.16 189 PRO A N 1
ATOM 1488 C CA . PRO A 1 189 ? -18.319 -14.769 89.367 1.00 50.16 189 PRO A CA 1
ATOM 1489 C C . PRO A 1 189 ? -17.160 -13.823 89.033 1.00 50.16 189 PRO A C 1
ATOM 1491 O O . PRO A 1 189 ? -17.320 -12.617 88.844 1.00 50.16 189 PRO A O 1
ATOM 1494 N N . GLU A 1 190 ? -15.981 -14.426 89.022 1.00 47.03 190 GLU A N 1
ATOM 1495 C CA . GLU A 1 190 ? -14.653 -13.853 88.877 1.00 47.03 190 GLU A CA 1
ATOM 1496 C C . GLU A 1 190 ? -14.487 -12.934 87.658 1.00 47.03 190 GLU A C 1
ATOM 1498 O O . GLU A 1 190 ? -15.038 -13.145 86.578 1.00 47.03 190 GLU A O 1
ATOM 1503 N N . SER A 1 191 ? -13.655 -11.913 87.849 1.00 43.09 191 SER A N 1
ATOM 1504 C CA . SER A 1 191 ? -13.135 -11.015 86.826 1.00 43.09 191 SER A CA 1
ATOM 1505 C C . SER A 1 191 ? -12.511 -11.783 85.657 1.00 43.09 191 SER A C 1
ATOM 1507 O O . SER A 1 191 ? -11.418 -12.336 85.789 1.00 43.09 191 SER A O 1
ATOM 1509 N N . ILE A 1 192 ? -13.163 -11.749 84.496 1.00 43.50 192 ILE A N 1
ATOM 1510 C CA . ILE A 1 192 ? -12.518 -12.063 83.221 1.00 43.50 192 ILE A CA 1
ATOM 1511 C C . ILE A 1 192 ? -11.752 -10.809 82.795 1.00 43.50 192 ILE A C 1
ATOM 1513 O O . ILE A 1 192 ? -12.337 -9.759 82.528 1.00 43.50 192 ILE A O 1
ATOM 1517 N N . ALA A 1 193 ? -10.427 -10.923 82.806 1.00 38.41 193 ALA A N 1
ATOM 1518 C CA . ALA A 1 193 ? -9.501 -9.906 82.344 1.00 38.41 193 ALA A CA 1
ATOM 1519 C C . ALA A 1 193 ? -9.739 -9.613 80.853 1.00 38.41 193 ALA A C 1
ATOM 1521 O O . ALA A 1 193 ? -9.499 -10.464 80.000 1.00 38.41 193 ALA A O 1
ATOM 1522 N N . LEU A 1 194 ? -10.210 -8.405 80.547 1.00 41.59 194 LEU A N 1
ATOM 1523 C CA . LEU A 1 194 ? -10.129 -7.827 79.209 1.00 41.59 194 LEU A CA 1
ATOM 1524 C C . LEU A 1 194 ? -8.759 -7.157 79.076 1.00 41.59 194 LEU A C 1
ATOM 1526 O O . LEU A 1 194 ? -8.507 -6.109 79.672 1.00 41.59 194 LEU A O 1
ATOM 1530 N N . GLU A 1 195 ? -7.870 -7.792 78.315 1.00 41.72 195 GLU A N 1
ATOM 1531 C CA . GLU A 1 195 ? -6.631 -7.188 77.834 1.00 41.72 195 GLU A CA 1
ATOM 1532 C C . GLU A 1 195 ? -6.970 -6.007 76.920 1.00 41.72 195 GLU A C 1
ATOM 1534 O O . GLU A 1 195 ? -7.468 -6.153 75.804 1.00 41.72 195 GLU A O 1
ATOM 1539 N N . ALA A 1 196 ? -6.709 -4.806 77.429 1.00 38.12 196 ALA A N 1
ATOM 1540 C CA . ALA A 1 196 ? -6.716 -3.578 76.661 1.00 38.12 196 ALA A CA 1
ATOM 1541 C C . ALA A 1 196 ? -5.458 -3.532 75.783 1.00 38.12 196 ALA A C 1
ATOM 1543 O O . ALA A 1 196 ? -4.391 -3.106 76.227 1.00 38.12 196 ALA A O 1
ATOM 1544 N N . HIS A 1 197 ? -5.585 -3.931 74.520 1.00 39.38 197 HIS A N 1
ATOM 1545 C CA . HIS A 1 197 ? -4.615 -3.545 73.504 1.00 39.38 197 HIS A CA 1
ATOM 1546 C C . HIS A 1 197 ? -4.944 -2.137 73.010 1.00 39.38 197 HIS A C 1
ATOM 1548 O O . HIS A 1 197 ? -5.775 -1.914 72.136 1.00 39.38 197 HIS A O 1
ATOM 1554 N N . SER A 1 198 ? -4.273 -1.180 73.648 1.00 36.41 198 SER A N 1
ATOM 1555 C CA . SER A 1 198 ? -4.056 0.172 73.152 1.00 36.41 198 SER A CA 1
ATOM 1556 C C . SER A 1 198 ? -3.179 0.100 71.901 1.00 36.41 198 SER A C 1
ATOM 1558 O O . SER A 1 198 ? -1.989 -0.205 71.993 1.00 36.41 198 SER A O 1
ATOM 1560 N N . SER A 1 199 ? -3.747 0.413 70.742 1.00 36.72 199 SER A N 1
ATOM 1561 C CA . SER A 1 199 ? -2.998 0.740 69.528 1.00 36.72 199 SER A CA 1
ATOM 1562 C C . SER A 1 199 ? -3.516 2.077 69.027 1.00 36.72 199 SER A C 1
ATOM 1564 O O . SER A 1 199 ? -4.572 2.179 68.415 1.00 36.72 199 SER A O 1
ATOM 1566 N N . MET A 1 200 ? -2.779 3.104 69.429 1.00 33.75 200 MET A N 1
ATOM 1567 C CA . MET A 1 200 ? -2.856 4.466 68.942 1.00 33.75 200 MET A CA 1
ATOM 1568 C C . MET A 1 200 ? -2.238 4.480 67.545 1.00 33.75 200 MET A C 1
ATOM 1570 O O . MET A 1 200 ? -1.052 4.184 67.419 1.00 33.75 200 MET A O 1
ATOM 1574 N N . GLU A 1 201 ? -3.010 4.832 66.523 1.00 37.31 201 GLU A N 1
ATOM 1575 C CA . GLU A 1 201 ? -2.447 5.288 65.256 1.00 37.31 201 GLU A CA 1
ATOM 1576 C C . GLU A 1 201 ? -3.204 6.550 64.837 1.00 37.31 201 GLU A C 1
ATOM 1578 O O . GLU A 1 201 ? -4.418 6.551 64.631 1.00 37.31 201 GLU A O 1
ATOM 1583 N N . GLU A 1 202 ? -2.466 7.658 64.877 1.00 37.38 202 GLU A N 1
ATOM 1584 C CA . GLU A 1 202 ? -2.898 9.000 64.515 1.00 37.38 202 GLU A CA 1
ATOM 1585 C C . GLU A 1 202 ? -3.163 9.078 63.010 1.00 37.38 202 GLU A C 1
ATOM 1587 O O . GLU A 1 202 ? -2.311 8.697 62.209 1.00 37.38 202 GLU A O 1
ATOM 1592 N N . VAL A 1 203 ? -4.291 9.674 62.617 1.00 37.31 203 VAL A N 1
ATOM 1593 C CA . VAL A 1 203 ? -4.423 10.295 61.293 1.00 37.31 203 VAL A CA 1
ATOM 1594 C C . VAL A 1 203 ? -5.057 11.681 61.479 1.00 37.31 203 VAL A C 1
ATOM 1596 O O . VAL A 1 203 ? -6.066 11.780 62.184 1.00 37.31 203 VAL A O 1
ATOM 1599 N N . PRO A 1 204 ? -4.480 12.765 60.922 1.00 37.72 204 PRO A N 1
ATOM 1600 C CA . PRO A 1 204 ? -4.909 14.125 61.222 1.00 37.72 204 PRO A CA 1
ATOM 1601 C C . PRO A 1 204 ? -6.212 14.495 60.514 1.00 37.72 204 PRO A C 1
ATOM 1603 O O . PRO A 1 204 ? -6.424 14.190 59.343 1.00 37.72 204 PRO A O 1
ATOM 1606 N N . SER A 1 205 ? -7.044 15.234 61.240 1.00 37.28 205 SER A N 1
ATOM 1607 C CA . SER A 1 205 ? -8.171 15.997 60.720 1.00 37.28 205 SER A CA 1
ATOM 1608 C C . SER A 1 205 ? -7.679 17.369 60.260 1.00 37.28 205 SER A C 1
ATOM 1610 O O . SER A 1 205 ? -7.221 18.139 61.100 1.00 37.28 205 SER A O 1
ATOM 1612 N N . GLU A 1 206 ? -7.874 17.721 58.989 1.00 35.19 206 GLU A N 1
ATOM 1613 C CA . GLU A 1 206 ? -7.931 19.122 58.559 1.00 35.19 206 GLU A CA 1
ATOM 1614 C C . GLU A 1 206 ? -9.090 19.371 57.580 1.00 35.19 206 GLU A C 1
ATOM 1616 O O . GLU A 1 206 ? -9.203 18.753 56.527 1.00 35.19 206 GLU A O 1
ATOM 1621 N N . ASN A 1 207 ? -9.911 20.338 57.995 1.00 34.81 207 ASN A N 1
ATOM 1622 C CA . ASN A 1 207 ? -10.689 21.301 57.220 1.00 34.81 207 ASN A CA 1
ATOM 1623 C C . ASN A 1 207 ? -11.843 20.825 56.331 1.00 34.81 207 ASN A C 1
ATOM 1625 O O . ASN A 1 207 ? -11.729 20.592 55.132 1.00 34.81 207 ASN A O 1
ATOM 1629 N N . ALA A 1 208 ? -13.024 20.901 56.947 1.00 37.91 208 ALA A N 1
ATOM 1630 C CA . ALA A 1 208 ? -14.229 21.365 56.286 1.00 37.91 208 ALA A CA 1
ATOM 1631 C C . ALA A 1 208 ? -14.057 22.830 55.847 1.00 37.91 208 ALA A C 1
ATOM 1633 O O . ALA A 1 208 ? -13.944 23.725 56.684 1.00 37.91 208 ALA A O 1
ATOM 1634 N N . GLU A 1 209 ? -14.106 23.065 54.540 1.00 32.81 209 GLU A N 1
ATOM 1635 C CA . GLU A 1 209 ? -14.423 24.365 53.966 1.00 32.81 209 GLU A CA 1
ATOM 1636 C C . GLU A 1 209 ? -15.323 24.168 52.740 1.00 32.81 209 GLU A C 1
ATOM 1638 O O . GLU A 1 209 ? -15.409 23.100 52.138 1.00 32.81 209 GLU A O 1
ATOM 1643 N N . SER A 1 210 ? -16.119 25.188 52.493 1.00 35.25 210 SER A N 1
ATOM 1644 C CA . SER A 1 210 ? -17.457 25.147 51.928 1.00 35.25 210 SER A CA 1
ATOM 1645 C C . SER A 1 210 ? -17.540 25.438 50.422 1.00 35.25 210 SER A C 1
ATOM 1647 O O . SER A 1 210 ? -16.755 26.227 49.906 1.00 35.25 210 SER A O 1
ATOM 1649 N N . THR A 1 211 ? -18.651 24.971 49.822 1.00 33.28 211 THR A N 1
ATOM 1650 C CA . THR A 1 211 ? -19.346 25.423 48.581 1.00 33.28 211 THR A CA 1
ATOM 1651 C C . THR A 1 211 ? -18.830 24.918 47.218 1.00 33.28 211 THR A C 1
ATOM 1653 O O . THR A 1 211 ? -17.661 24.558 47.132 1.00 33.28 211 THR A O 1
ATOM 1656 N N . PRO A 1 212 ? -19.627 24.968 46.119 1.00 42.97 212 PRO A N 1
ATOM 1657 C CA . PRO A 1 212 ? -21.085 25.120 45.977 1.00 42.97 212 PRO A CA 1
ATOM 1658 C C . PRO A 1 212 ? -21.748 23.981 45.163 1.00 42.97 212 PRO A C 1
ATOM 1660 O O . PRO A 1 212 ? -21.096 23.188 44.488 1.00 42.97 212 PRO A O 1
ATOM 1663 N N . GLU A 1 213 ? -23.079 23.941 45.203 1.00 46.12 213 GLU A N 1
ATOM 1664 C CA . GLU A 1 213 ? -23.908 23.264 44.203 1.00 46.12 213 GLU A CA 1
ATOM 1665 C C . GLU A 1 213 ? -23.509 23.716 42.788 1.00 46.12 213 GLU A C 1
ATOM 1667 O O . GLU A 1 213 ? -23.379 24.915 42.538 1.00 46.12 213 GLU A O 1
ATOM 1672 N N . THR A 1 214 ? -23.320 22.770 41.867 1.00 35.50 214 THR A N 1
ATOM 1673 C CA . THR A 1 214 ? -23.334 23.057 40.429 1.00 35.50 214 THR A CA 1
ATOM 1674 C C . THR A 1 214 ? -24.248 22.071 39.721 1.00 35.50 214 THR A C 1
ATOM 1676 O O . THR A 1 214 ? -24.233 20.865 39.963 1.00 35.50 214 THR A O 1
ATOM 1679 N N . ASP A 1 215 ? -25.110 22.677 38.921 1.00 36.47 215 ASP A N 1
ATOM 1680 C CA . ASP A 1 215 ? -26.235 22.143 38.184 1.00 36.47 215 ASP A CA 1
ATOM 1681 C C . ASP A 1 215 ? -25.939 20.862 37.391 1.00 36.47 215 ASP A C 1
ATOM 1683 O O . ASP A 1 215 ? -24.992 20.783 36.609 1.00 36.47 215 ASP A O 1
ATOM 1687 N N . LEU A 1 216 ? -26.841 19.882 37.514 1.00 42.94 216 LEU A N 1
ATOM 1688 C CA . LEU A 1 216 ? -27.068 18.898 36.458 1.00 42.94 216 LEU A CA 1
ATOM 1689 C C . LEU A 1 216 ? -27.634 19.634 35.234 1.00 42.94 216 LEU A C 1
ATOM 1691 O O . LEU A 1 216 ? -28.853 19.758 35.070 1.00 42.94 216 LEU A O 1
ATOM 1695 N N . GLU A 1 217 ? -26.755 20.115 34.361 1.00 45.12 217 GLU A N 1
ATOM 1696 C CA . GLU A 1 217 ? -27.147 20.477 33.007 1.00 45.12 217 GLU A CA 1
ATOM 1697 C C . GLU A 1 217 ? -27.471 19.204 32.220 1.00 45.12 217 GLU A C 1
ATOM 1699 O O . GLU A 1 217 ? -26.694 18.255 32.118 1.00 45.12 217 GLU A O 1
ATOM 1704 N N . LYS A 1 218 ? -28.696 19.179 31.697 1.00 48.00 218 LYS A N 1
ATOM 1705 C CA . LYS A 1 218 ? -29.194 18.158 30.784 1.00 48.00 218 LYS A CA 1
ATOM 1706 C C . LYS A 1 218 ? -28.357 18.211 29.508 1.00 48.00 218 LYS A C 1
ATOM 1708 O O . LYS A 1 218 ? -28.592 19.079 28.673 1.00 48.00 218 LYS A O 1
ATOM 1713 N N . VAL A 1 219 ? -27.433 17.268 29.354 1.00 46.19 219 VAL A N 1
ATOM 1714 C CA . VAL A 1 219 ? -26.802 16.974 28.063 1.00 46.19 219 VAL A CA 1
ATOM 1715 C C . VAL A 1 219 ? -27.926 16.617 27.094 1.00 46.19 219 VAL A C 1
ATOM 1717 O O . VAL A 1 219 ? -28.698 15.689 27.337 1.00 46.19 219 VAL A O 1
ATOM 1720 N N . THR A 1 220 ? -28.095 17.425 26.053 1.00 58.84 220 THR A N 1
ATOM 1721 C CA . THR A 1 220 ? -29.140 17.202 25.049 1.00 58.84 220 THR A CA 1
ATOM 1722 C C . THR A 1 220 ? -28.670 16.160 24.037 1.00 58.84 220 THR A C 1
ATOM 1724 O O . THR A 1 220 ? -27.485 16.087 23.716 1.00 58.84 220 THR A O 1
ATOM 1727 N N . ASP A 1 221 ? -29.599 15.364 23.502 1.00 55.31 221 ASP A N 1
ATOM 1728 C CA . ASP A 1 221 ? -29.316 14.298 22.525 1.00 55.31 221 ASP A CA 1
ATOM 1729 C C . ASP A 1 221 ? -28.592 14.803 21.253 1.00 55.31 221 ASP A C 1
ATOM 1731 O O . ASP A 1 221 ? -27.985 14.024 20.516 1.00 55.31 221 ASP A O 1
ATOM 1735 N N . GLU A 1 222 ? -28.605 16.117 21.004 1.00 57.69 222 GLU A N 1
ATOM 1736 C CA . GLU A 1 222 ? -27.901 16.769 19.897 1.00 57.69 222 GLU A CA 1
ATOM 1737 C C . GLU A 1 222 ? -26.374 16.834 20.107 1.00 57.69 222 GLU A C 1
ATOM 1739 O O . GLU A 1 222 ? -25.626 16.696 19.137 1.00 57.69 222 GLU A O 1
ATOM 1744 N N . GLU A 1 223 ? -25.889 16.953 21.349 1.00 55.81 223 GLU A N 1
ATOM 1745 C CA . GLU A 1 223 ? -24.447 16.927 21.656 1.00 55.81 223 GLU A CA 1
ATOM 1746 C C . GLU A 1 223 ? -23.862 15.512 21.545 1.00 55.81 223 GLU A C 1
ATOM 1748 O O . GLU A 1 223 ? -22.750 15.336 21.047 1.00 55.81 223 GLU A O 1
ATOM 1753 N N . ILE A 1 224 ? -24.632 14.483 21.911 1.00 56.12 224 ILE A N 1
ATOM 1754 C CA . ILE A 1 224 ? -24.210 13.076 21.798 1.00 56.12 224 ILE A CA 1
ATOM 1755 C C . ILE A 1 224 ? -24.141 12.652 20.317 1.00 56.12 224 ILE A C 1
ATOM 1757 O O . ILE A 1 224 ? -23.208 11.960 19.899 1.00 56.12 224 ILE A O 1
ATOM 1761 N N . LEU A 1 225 ? -25.075 13.133 19.486 1.00 54.62 225 LEU A N 1
ATOM 1762 C CA . LEU A 1 225 ? -25.056 12.909 18.036 1.00 54.62 225 LEU A CA 1
ATOM 1763 C C . LEU A 1 225 ? -23.922 13.668 17.326 1.00 54.62 225 LEU A C 1
ATOM 1765 O O . LEU A 1 225 ? -23.404 13.177 16.321 1.00 54.62 225 LEU A O 1
ATOM 1769 N N . ALA A 1 226 ? -23.498 14.827 17.841 1.00 58.66 226 ALA A N 1
ATOM 1770 C CA . ALA A 1 226 ? -22.357 15.567 17.302 1.00 58.66 226 ALA A CA 1
ATOM 1771 C C . ALA A 1 226 ? -21.021 14.842 17.550 1.00 58.66 226 ALA A C 1
ATOM 1773 O O . ALA A 1 226 ? -20.177 14.801 16.654 1.00 58.66 226 ALA A O 1
ATOM 1774 N N . VAL A 1 227 ? -20.857 14.202 18.713 1.00 56.59 227 VAL A N 1
ATOM 1775 C CA . VAL A 1 227 ? -19.660 13.404 19.044 1.00 56.59 227 VAL A CA 1
ATOM 1776 C C . VAL A 1 227 ? -19.600 12.114 18.220 1.00 56.59 227 VAL A C 1
ATOM 1778 O O . VAL A 1 227 ? -18.549 11.793 17.667 1.00 56.59 227 VAL A O 1
ATOM 1781 N N . SER A 1 228 ? -20.727 11.415 18.039 1.00 54.66 228 SER A N 1
ATOM 1782 C CA . SER A 1 228 ? -20.770 10.207 17.197 1.00 54.66 228 SER A CA 1
ATOM 1783 C C . SER A 1 228 ? -20.461 10.504 15.726 1.00 54.66 228 SER A C 1
ATOM 1785 O O . SER A 1 228 ? -19.867 9.677 15.044 1.00 54.66 228 SER A O 1
ATOM 1787 N N . LYS A 1 229 ? -20.815 11.698 15.233 1.00 58.50 229 LYS A N 1
ATOM 1788 C CA . LYS A 1 229 ? -20.521 12.132 13.859 1.00 58.50 229 LYS A CA 1
ATOM 1789 C C . LYS A 1 229 ? -19.065 12.576 13.662 1.00 58.50 229 LYS A C 1
ATOM 1791 O O . LYS A 1 229 ? -18.593 12.609 12.529 1.00 58.50 229 LYS A O 1
ATOM 1796 N N . LEU A 1 230 ? -18.362 12.906 14.748 1.00 54.94 230 LEU A N 1
ATOM 1797 C CA . LEU A 1 230 ? -16.943 13.268 14.743 1.00 54.94 230 LEU A CA 1
ATOM 1798 C C . LEU A 1 230 ? -16.028 12.031 14.696 1.00 54.94 230 LEU A C 1
ATOM 1800 O O . LEU A 1 230 ? -14.918 12.130 14.186 1.00 54.94 230 LEU A O 1
ATOM 1804 N N . MET A 1 231 ? -16.497 10.869 15.170 1.00 57.81 231 MET A N 1
ATOM 1805 C CA . MET A 1 231 ? -15.731 9.612 15.143 1.00 57.81 231 MET A CA 1
ATOM 1806 C C . MET A 1 231 ? -15.816 8.838 13.816 1.00 57.81 231 MET A C 1
ATOM 1808 O O . MET A 1 231 ? -14.964 7.993 13.563 1.00 57.81 231 MET A O 1
ATOM 1812 N N . ASP A 1 232 ? -16.782 9.163 12.950 1.00 53.91 232 ASP A N 1
ATOM 1813 C CA . ASP A 1 232 ? -16.956 8.539 11.623 1.00 53.91 232 ASP A CA 1
ATOM 1814 C C . ASP A 1 232 ? -16.227 9.280 10.482 1.00 53.91 232 ASP A C 1
ATOM 1816 O O . ASP A 1 232 ? -16.249 8.834 9.332 1.00 53.91 232 ASP A O 1
ATOM 1820 N N . SER A 1 233 ? -15.579 10.414 10.764 1.00 49.16 233 SER A N 1
ATOM 1821 C CA . SER A 1 233 ? -14.765 11.126 9.774 1.00 49.16 233 SER A CA 1
ATOM 1822 C C . SER A 1 233 ? -13.295 10.750 9.957 1.00 49.16 233 SER A C 1
ATOM 1824 O O . SER A 1 233 ? -12.747 11.027 11.026 1.00 49.16 233 SER A O 1
ATOM 1826 N N . PRO A 1 234 ? -12.611 10.180 8.946 1.00 56.97 234 PRO A N 1
ATOM 1827 C CA . PRO A 1 234 ? -11.161 10.045 9.013 1.00 56.97 234 PRO A CA 1
ATOM 1828 C C . PRO A 1 234 ? -10.533 11.436 9.210 1.00 56.97 234 PRO A C 1
ATOM 1830 O O . PRO A 1 234 ? -11.075 12.423 8.695 1.00 56.97 234 PRO A O 1
ATOM 1833 N N . PRO A 1 235 ? -9.426 11.550 9.967 1.00 54.88 235 PRO A N 1
ATOM 1834 C CA . PRO A 1 235 ? -8.747 12.823 10.137 1.00 54.88 235 PRO A CA 1
ATOM 1835 C C . PRO A 1 235 ? -8.257 13.291 8.766 1.00 54.88 235 PRO A C 1
ATOM 1837 O O . PRO A 1 235 ? -7.347 12.704 8.183 1.00 54.88 235 PRO A O 1
ATOM 1840 N N . GLU A 1 236 ? -8.877 14.344 8.235 1.00 46.75 236 GLU A N 1
ATOM 1841 C CA . GLU A 1 236 ? -8.346 15.076 7.092 1.00 46.75 236 GLU A CA 1
ATOM 1842 C C . GLU A 1 236 ? -6.990 15.643 7.527 1.00 46.75 236 GLU A C 1
ATOM 1844 O O . GLU A 1 236 ? -6.910 16.628 8.267 1.00 46.75 236 GLU A O 1
ATOM 1849 N N . LEU A 1 237 ? -5.906 14.994 7.097 1.00 44.56 237 LEU A N 1
ATOM 1850 C CA . LEU A 1 237 ? -4.573 15.578 7.110 1.00 44.56 237 LEU A CA 1
ATOM 1851 C C . LEU A 1 237 ? -4.605 16.766 6.150 1.00 44.56 237 LEU A C 1
ATOM 1853 O O . LEU A 1 237 ? -4.296 16.652 4.966 1.00 44.56 237 LEU A O 1
ATOM 1857 N N . SER A 1 238 ? -5.015 17.917 6.675 1.00 52.69 238 SER A N 1
ATOM 1858 C CA . SER A 1 238 ? -4.847 19.219 6.049 1.00 52.69 238 SER A CA 1
ATOM 1859 C C . SER A 1 238 ? -3.346 19.500 5.956 1.00 52.69 238 SER A C 1
ATOM 1861 O O . SER A 1 238 ? -2.781 20.259 6.743 1.00 52.69 238 SER A O 1
ATOM 1863 N N . LEU A 1 239 ? -2.692 18.896 4.964 1.00 52.97 239 LEU A N 1
ATOM 1864 C CA . LEU A 1 239 ? -1.349 19.237 4.511 1.00 52.97 239 LEU A CA 1
ATOM 1865 C C . LEU A 1 239 ? -1.395 20.559 3.725 1.00 52.97 239 LEU A C 1
ATOM 1867 O O . LEU A 1 239 ? -0.895 20.673 2.609 1.00 52.97 239 LEU A O 1
ATOM 1871 N N . VAL A 1 240 ? -2.059 21.565 4.287 1.00 50.19 240 VAL A N 1
ATOM 1872 C CA . VAL A 1 240 ? -2.035 22.932 3.783 1.00 50.19 240 VAL A CA 1
ATOM 1873 C C . VAL A 1 240 ? -0.995 23.661 4.613 1.00 50.19 240 VAL A C 1
ATOM 1875 O O . VAL A 1 240 ? -1.303 24.454 5.496 1.00 50.19 240 VAL A O 1
ATOM 1878 N N . HIS A 1 241 ? 0.273 23.358 4.350 1.00 55.62 241 HIS A N 1
ATOM 1879 C CA . HIS A 1 241 ? 1.275 24.392 4.535 1.00 55.62 241 HIS A CA 1
ATOM 1880 C C . HIS A 1 241 ? 0.990 25.428 3.453 1.00 55.62 241 HIS A C 1
ATOM 1882 O O . HIS A 1 241 ? 0.935 25.083 2.267 1.00 55.62 241 HIS A O 1
ATOM 1888 N N . ASP A 1 242 ? 0.765 26.681 3.850 1.00 71.25 242 ASP A N 1
ATOM 1889 C CA . ASP A 1 242 ? 0.728 27.787 2.900 1.00 71.25 242 ASP A CA 1
ATOM 1890 C C . ASP A 1 242 ? 1.946 27.668 1.975 1.00 71.25 242 ASP A C 1
ATOM 1892 O O . ASP A 1 242 ? 3.030 27.273 2.411 1.00 71.25 242 ASP A O 1
ATOM 1896 N N . ARG A 1 243 ? 1.781 27.967 0.681 1.00 68.69 243 ARG A N 1
ATOM 1897 C CA . ARG A 1 243 ? 2.852 27.828 -0.325 1.00 68.69 243 ARG A CA 1
ATOM 1898 C C . ARG A 1 243 ? 4.176 28.440 0.157 1.00 68.69 243 ARG A C 1
ATOM 1900 O O . ARG A 1 243 ? 5.241 27.890 -0.098 1.00 68.69 243 ARG A O 1
ATOM 1907 N N . GLU A 1 244 ? 4.083 29.541 0.892 1.00 71.06 244 GLU A N 1
ATOM 1908 C CA . GLU A 1 244 ? 5.212 30.238 1.502 1.00 71.06 244 GLU A CA 1
ATOM 1909 C C . GLU A 1 244 ? 5.899 29.414 2.605 1.00 71.06 244 GLU A C 1
ATOM 1911 O O . GLU A 1 244 ? 7.123 29.353 2.635 1.00 71.06 244 GLU A O 1
ATOM 1916 N N . ALA A 1 245 ? 5.148 28.713 3.459 1.00 74.44 245 ALA A N 1
ATOM 1917 C CA . ALA A 1 245 ? 5.699 27.831 4.491 1.00 74.44 245 ALA A CA 1
ATOM 1918 C C . ALA A 1 245 ? 6.419 26.613 3.887 1.00 74.44 245 ALA A C 1
ATOM 1920 O O . ALA A 1 245 ? 7.475 26.214 4.373 1.00 74.44 245 ALA A O 1
ATOM 1921 N N . ASN A 1 246 ? 5.896 26.068 2.786 1.00 73.88 246 ASN A N 1
ATOM 1922 C CA . ASN A 1 246 ? 6.540 24.963 2.075 1.00 73.88 246 ASN A CA 1
ATOM 1923 C C . ASN A 1 246 ? 7.834 25.418 1.368 1.00 73.88 246 ASN A C 1
ATOM 1925 O O . ASN A 1 246 ? 8.843 24.721 1.395 1.00 73.88 246 ASN A O 1
ATOM 1929 N N . GLU A 1 247 ? 7.842 26.627 0.791 1.00 81.88 247 GLU A N 1
ATOM 1930 C CA . GLU A 1 247 ? 9.051 27.230 0.209 1.00 81.88 247 GLU A CA 1
ATOM 1931 C C . GLU A 1 247 ? 10.123 27.552 1.268 1.00 81.88 247 GLU A C 1
ATOM 1933 O O . GLU A 1 247 ? 11.312 27.488 0.958 1.00 81.88 247 GLU A O 1
ATOM 1938 N N . VAL A 1 248 ? 9.733 27.897 2.500 1.00 84.38 248 VAL A N 1
ATOM 1939 C CA . VAL A 1 248 ? 10.668 28.109 3.620 1.00 84.38 248 VAL A CA 1
ATOM 1940 C C . VAL A 1 248 ? 11.273 26.785 4.078 1.00 84.38 248 VAL A C 1
ATOM 1942 O O . VAL A 1 248 ? 12.495 26.686 4.149 1.00 84.38 248 VAL A O 1
ATOM 1945 N N . TRP A 1 249 ? 10.447 25.759 4.293 1.00 81.88 249 TRP A N 1
ATOM 1946 C CA . TRP A 1 249 ? 10.921 24.435 4.702 1.00 81.88 249 TRP A CA 1
ATOM 1947 C C . TRP A 1 249 ? 11.844 23.796 3.656 1.00 81.88 249 TRP A C 1
ATOM 1949 O O . TRP A 1 249 ? 12.906 23.285 3.996 1.00 81.88 249 TRP A O 1
ATOM 1959 N N . LEU A 1 250 ? 11.504 23.902 2.365 1.00 82.69 250 LEU A N 1
ATOM 1960 C CA . LEU A 1 250 ? 12.362 23.418 1.278 1.00 82.69 250 LEU A CA 1
ATOM 1961 C C . LEU A 1 250 ? 13.728 24.114 1.249 1.00 82.69 250 LEU A C 1
ATOM 1963 O O . LEU A 1 250 ? 14.732 23.469 0.959 1.00 82.69 250 LEU A O 1
ATOM 1967 N N . LYS A 1 251 ? 13.780 25.421 1.537 1.00 85.56 251 LYS A N 1
ATOM 1968 C CA . LYS A 1 251 ? 15.047 26.165 1.596 1.00 85.56 251 LYS A CA 1
ATOM 1969 C C . LYS A 1 251 ? 15.884 25.751 2.798 1.00 85.56 251 LYS A C 1
ATOM 1971 O O . LYS A 1 251 ? 17.083 25.560 2.642 1.00 85.56 251 LYS A O 1
ATOM 1976 N N . GLU A 1 252 ? 15.257 25.599 3.959 1.00 84.94 252 GLU A N 1
ATOM 1977 C CA . GLU A 1 252 ? 15.918 25.155 5.187 1.00 84.94 252 GLU A CA 1
ATOM 1978 C C . GLU A 1 252 ? 16.504 23.748 5.020 1.00 84.94 252 GLU A C 1
ATOM 1980 O O . GLU A 1 252 ? 17.703 23.565 5.202 1.00 84.94 252 GLU A O 1
ATOM 1985 N N . ALA A 1 253 ? 15.710 22.804 4.509 1.00 84.62 253 ALA A N 1
ATOM 1986 C CA . ALA A 1 253 ? 16.167 21.449 4.214 1.00 84.62 253 ALA A CA 1
ATOM 1987 C C . ALA A 1 253 ? 17.271 21.411 3.139 1.00 84.62 253 ALA A C 1
ATOM 1989 O O . ALA A 1 253 ? 18.202 20.613 3.230 1.00 84.62 253 ALA A O 1
ATOM 1990 N N . SER A 1 254 ? 17.202 22.277 2.117 1.00 84.75 254 SER A N 1
ATOM 1991 C CA . SER A 1 254 ? 18.264 22.361 1.102 1.00 84.75 254 SER A CA 1
ATOM 1992 C C . SER A 1 254 ? 19.583 22.886 1.667 1.00 84.75 254 SER A C 1
ATOM 1994 O O . SER A 1 254 ? 20.645 22.437 1.247 1.00 84.75 254 SER A O 1
ATOM 1996 N N . LEU A 1 255 ? 19.511 23.812 2.625 1.00 81.62 255 LEU A N 1
ATOM 1997 C CA . LEU A 1 255 ? 20.680 24.424 3.245 1.00 81.62 255 LEU A CA 1
ATOM 1998 C C . LEU A 1 255 ? 21.338 23.462 4.241 1.00 81.62 255 LEU A C 1
ATOM 2000 O O . LEU A 1 255 ? 22.555 23.336 4.242 1.00 81.62 255 LEU A O 1
ATOM 2004 N N . GLU A 1 256 ? 20.534 22.721 5.005 1.00 81.88 256 GLU A N 1
ATOM 2005 C CA . GLU A 1 256 ? 21.000 21.646 5.889 1.00 81.88 256 GLU A CA 1
ATOM 2006 C C . GLU A 1 256 ? 21.697 20.520 5.104 1.00 81.88 256 GLU A C 1
ATOM 2008 O O . GLU A 1 256 ? 22.755 20.035 5.502 1.00 81.88 256 GLU A O 1
ATOM 2013 N N . ALA A 1 257 ? 21.157 20.144 3.939 1.00 78.25 257 ALA A N 1
ATOM 2014 C CA . ALA A 1 257 ? 21.789 19.157 3.067 1.00 78.25 257 ALA A CA 1
ATOM 2015 C C . ALA A 1 257 ? 23.116 19.661 2.465 1.00 78.25 257 ALA A C 1
ATOM 2017 O O . ALA A 1 257 ? 24.065 18.887 2.352 1.00 78.25 257 ALA A O 1
ATOM 2018 N N . GLU A 1 258 ? 23.200 20.941 2.085 1.00 75.56 258 GLU A N 1
ATOM 2019 C CA . GLU A 1 258 ? 24.438 21.549 1.574 1.00 75.56 258 GLU A CA 1
ATOM 2020 C C . GLU A 1 258 ? 25.516 21.645 2.665 1.00 75.56 258 GLU A C 1
ATOM 2022 O O . GLU A 1 258 ? 26.683 21.354 2.403 1.00 75.56 258 GLU A O 1
ATOM 2027 N N . GLU A 1 259 ? 25.127 21.979 3.898 1.00 76.00 259 GLU A N 1
ATOM 2028 C CA . GLU A 1 259 ? 26.028 22.020 5.054 1.00 76.00 259 GLU A CA 1
ATOM 2029 C C . GLU A 1 259 ? 26.556 20.618 5.405 1.00 76.00 259 GLU A C 1
ATOM 2031 O O . GLU A 1 259 ? 27.765 20.437 5.552 1.00 76.00 259 GLU A O 1
ATOM 2036 N N . GLY A 1 260 ? 25.689 19.598 5.402 1.00 67.25 260 GLY A N 1
ATOM 2037 C CA . GLY A 1 260 ? 26.090 18.205 5.621 1.00 67.25 260 GLY A CA 1
ATOM 2038 C C . GLY A 1 260 ? 26.995 17.630 4.522 1.00 67.25 260 GLY A C 1
ATOM 2039 O O . GLY A 1 260 ? 27.839 16.783 4.801 1.00 67.25 260 GLY A O 1
ATOM 2040 N N . LEU A 1 261 ? 26.871 18.103 3.278 1.00 60.91 261 LEU A N 1
ATOM 2041 C CA . LEU A 1 261 ? 27.758 17.730 2.167 1.00 60.91 261 LEU A CA 1
ATOM 2042 C C . LEU A 1 261 ? 29.126 18.424 2.237 1.00 60.91 261 LEU A C 1
ATOM 2044 O O . LEU A 1 261 ? 30.118 17.848 1.793 1.00 60.91 261 LEU A O 1
ATOM 2048 N N . ALA A 1 262 ? 29.197 19.636 2.793 1.00 62.22 262 ALA A N 1
ATOM 2049 C CA . ALA A 1 262 ? 30.445 20.383 2.950 1.00 62.22 262 ALA A CA 1
ATOM 2050 C C . ALA A 1 262 ? 31.345 19.838 4.077 1.00 62.22 262 ALA A C 1
ATOM 2052 O O . ALA A 1 262 ? 32.557 20.060 4.050 1.00 62.22 262 ALA A O 1
ATOM 2053 N N . GLU A 1 263 ? 30.774 19.119 5.049 1.00 63.06 263 GLU A N 1
ATOM 2054 C CA . GLU A 1 263 ? 31.513 18.478 6.147 1.00 63.06 263 GLU A CA 1
ATOM 2055 C C . GLU A 1 263 ? 32.123 17.115 5.779 1.00 63.06 263 GLU A C 1
ATOM 2057 O O . GLU A 1 263 ? 32.934 16.583 6.541 1.00 63.06 263 GLU A O 1
ATOM 2062 N N . ILE A 1 264 ? 31.795 16.554 4.609 1.00 56.53 264 ILE A N 1
ATOM 2063 C CA . ILE A 1 264 ? 32.377 15.292 4.140 1.00 56.53 264 ILE A CA 1
ATOM 2064 C C . ILE A 1 264 ? 33.750 15.593 3.512 1.00 56.53 264 ILE A C 1
ATOM 2066 O O . ILE A 1 264 ? 33.811 16.276 2.485 1.00 56.53 264 ILE A O 1
ATOM 2070 N N . PRO A 1 265 ? 34.869 15.097 4.078 1.00 56.78 265 PRO A N 1
ATOM 2071 C CA . PRO A 1 265 ? 36.173 15.247 3.450 1.00 56.78 265 PRO A CA 1
ATOM 2072 C C . PRO A 1 265 ? 36.164 14.528 2.097 1.00 56.78 265 PRO A C 1
ATOM 2074 O O . PRO A 1 265 ? 35.902 13.330 2.005 1.00 56.78 265 PRO A O 1
ATOM 2077 N N . THR A 1 266 ? 36.424 15.280 1.029 1.00 58.84 266 THR A N 1
ATOM 2078 C CA . THR A 1 266 ? 36.595 14.750 -0.325 1.00 58.84 266 THR A CA 1
ATOM 2079 C C . THR A 1 266 ? 37.954 14.061 -0.423 1.00 58.84 266 THR A C 1
ATOM 2081 O O . THR A 1 266 ? 38.896 14.618 -0.987 1.00 58.84 266 THR A O 1
ATOM 2084 N N . ASP A 1 267 ? 38.085 12.880 0.172 1.00 56.22 267 ASP A N 1
ATOM 2085 C CA . ASP A 1 267 ? 39.232 12.016 -0.088 1.00 56.22 267 ASP A CA 1
ATOM 2086 C C . ASP A 1 267 ? 39.091 11.454 -1.516 1.00 56.22 267 ASP A C 1
ATOM 2088 O O . ASP A 1 267 ? 38.092 10.821 -1.860 1.00 56.22 267 ASP A O 1
ATOM 2092 N N . GLU A 1 268 ? 40.077 11.737 -2.374 1.00 55.47 268 GLU A N 1
ATOM 2093 C CA . GLU A 1 268 ? 40.163 11.372 -3.805 1.00 55.47 268 GLU A CA 1
ATOM 2094 C C . GLU A 1 268 ? 40.336 9.853 -4.059 1.00 55.47 268 GLU A C 1
ATOM 2096 O O . GLU A 1 268 ? 40.775 9.444 -5.131 1.00 55.47 268 GLU A O 1
ATOM 2101 N N . ASP A 1 269 ? 39.976 8.992 -3.106 1.00 52.09 269 ASP A N 1
ATOM 2102 C CA . ASP A 1 269 ? 40.181 7.538 -3.187 1.00 52.09 269 ASP A CA 1
ATOM 2103 C C . ASP A 1 269 ? 38.994 6.775 -3.818 1.00 52.09 269 ASP A C 1
ATOM 2105 O O . ASP A 1 269 ? 39.010 5.547 -3.909 1.00 52.09 269 ASP A O 1
ATOM 2109 N N . TRP A 1 270 ? 37.978 7.480 -4.334 1.00 53.97 270 TRP A N 1
ATOM 2110 C CA . TRP A 1 270 ? 36.802 6.871 -4.982 1.00 53.97 270 TRP A CA 1
ATOM 2111 C C . TRP A 1 270 ? 37.071 6.246 -6.366 1.00 53.97 270 TRP A C 1
ATOM 2113 O O . TRP A 1 270 ? 36.179 5.608 -6.924 1.00 53.97 270 TRP A O 1
ATOM 2123 N N . ASP A 1 271 ? 38.283 6.380 -6.917 1.00 51.00 271 ASP A N 1
ATOM 2124 C CA . ASP A 1 271 ? 38.650 5.830 -8.236 1.00 51.00 271 ASP A CA 1
ATOM 2125 C C . ASP A 1 271 ? 39.163 4.377 -8.198 1.00 51.00 271 ASP A C 1
ATOM 2127 O O . ASP A 1 271 ? 39.433 3.785 -9.246 1.00 51.00 271 ASP A O 1
ATOM 2131 N N . GLN A 1 272 ? 39.270 3.758 -7.019 1.00 55.31 272 GLN A N 1
ATOM 2132 C CA . GLN A 1 272 ? 39.552 2.324 -6.902 1.00 55.31 272 GLN A CA 1
ATOM 2133 C C . GLN A 1 272 ? 38.285 1.577 -6.498 1.00 55.31 272 GLN A C 1
ATOM 2135 O O . GLN A 1 272 ? 38.074 1.225 -5.340 1.00 55.31 272 GLN A O 1
ATOM 2140 N N . GLY A 1 273 ? 37.432 1.320 -7.493 1.00 59.31 273 GLY A N 1
ATOM 2141 C CA . GLY A 1 273 ? 36.436 0.260 -7.369 1.00 59.31 273 GLY A CA 1
ATOM 2142 C C . GLY A 1 273 ? 37.128 -1.069 -7.022 1.00 59.31 273 GLY A C 1
ATOM 2143 O O . GLY A 1 273 ? 38.277 -1.272 -7.423 1.00 59.31 273 GLY A O 1
ATOM 2144 N N . PRO A 1 274 ? 36.469 -1.965 -6.268 1.00 55.78 274 PRO A N 1
ATOM 2145 C CA . PRO A 1 274 ? 37.055 -3.249 -5.895 1.00 55.78 274 PRO A CA 1
ATOM 2146 C C . PRO A 1 274 ? 37.486 -4.017 -7.149 1.00 55.78 274 PRO A C 1
ATOM 2148 O O . PRO A 1 274 ? 36.811 -3.935 -8.179 1.00 55.78 274 PRO A O 1
ATOM 2151 N N . ASP A 1 275 ? 38.603 -4.749 -7.057 1.00 54.69 275 ASP A N 1
ATOM 2152 C CA . ASP A 1 275 ? 39.129 -5.583 -8.141 1.00 54.69 275 ASP A CA 1
ATOM 2153 C C . ASP A 1 275 ? 37.991 -6.429 -8.732 1.00 54.69 275 ASP A C 1
ATOM 2155 O O . ASP A 1 275 ? 37.470 -7.345 -8.096 1.00 54.69 275 ASP A O 1
ATOM 2159 N N . THR A 1 276 ? 37.556 -6.098 -9.950 1.00 55.97 276 THR A N 1
ATOM 2160 C CA . THR A 1 276 ? 36.498 -6.851 -10.620 1.00 55.97 276 THR A CA 1
ATOM 2161 C C . THR A 1 276 ? 37.068 -8.206 -11.013 1.00 55.97 276 THR A C 1
ATOM 2163 O O . THR A 1 276 ? 37.833 -8.307 -11.978 1.00 55.97 276 THR A O 1
ATOM 2166 N N . GLU A 1 277 ? 36.715 -9.255 -10.275 1.00 54.22 277 GLU A N 1
ATOM 2167 C CA . GLU A 1 277 ? 36.999 -10.619 -10.698 1.00 54.22 277 GLU A CA 1
ATOM 2168 C C . GLU A 1 277 ? 36.318 -10.883 -12.048 1.00 54.22 277 GLU A C 1
ATOM 2170 O O . GLU A 1 277 ? 35.156 -10.535 -12.279 1.00 54.22 277 GLU A O 1
ATOM 2175 N N . ALA A 1 278 ? 37.074 -11.461 -12.983 1.00 51.31 278 ALA A N 1
ATOM 2176 C CA . ALA A 1 278 ? 36.590 -11.756 -14.321 1.00 51.31 278 ALA A CA 1
ATOM 2177 C C . ALA A 1 278 ? 35.390 -12.712 -14.248 1.00 51.31 278 ALA A C 1
ATOM 2179 O O . ALA A 1 278 ? 35.526 -13.864 -13.835 1.00 51.31 278 ALA A O 1
ATOM 2180 N N . ILE A 1 279 ? 34.227 -12.230 -14.691 1.00 50.44 279 ILE A N 1
ATOM 2181 C CA . ILE A 1 279 ? 32.998 -13.013 -14.841 1.00 50.44 279 ILE A CA 1
ATOM 2182 C C . ILE A 1 279 ? 33.325 -14.269 -15.658 1.00 50.44 279 ILE A C 1
ATOM 2184 O O . ILE A 1 279 ? 33.704 -14.178 -16.830 1.00 50.44 279 ILE A O 1
ATOM 2188 N N . GLN A 1 280 ? 33.196 -15.449 -15.047 1.00 51.38 280 GLN A N 1
ATOM 2189 C CA . GLN A 1 280 ? 33.325 -16.709 -15.771 1.00 51.38 280 GLN A CA 1
ATOM 2190 C C . GLN A 1 280 ? 32.187 -16.801 -16.790 1.00 51.38 280 GLN A C 1
ATOM 2192 O O . GLN A 1 280 ? 31.009 -16.746 -16.441 1.00 51.38 280 GLN A O 1
ATOM 2197 N N . ILE A 1 281 ? 32.547 -16.926 -18.066 1.00 49.00 281 ILE A N 1
ATOM 2198 C CA . ILE A 1 281 ? 31.604 -17.187 -19.152 1.00 49.00 281 ILE A CA 1
ATOM 2199 C C . ILE A 1 281 ? 31.064 -18.604 -18.932 1.00 49.00 281 ILE A C 1
ATOM 2201 O O . ILE A 1 281 ? 31.766 -19.583 -19.183 1.00 49.00 281 ILE A O 1
ATOM 2205 N N . ILE A 1 282 ? 29.843 -18.708 -18.407 1.00 49.28 282 ILE A N 1
ATOM 2206 C CA . ILE A 1 282 ? 29.149 -19.983 -18.217 1.00 49.28 282 ILE A CA 1
ATOM 2207 C C . ILE A 1 282 ? 28.775 -20.513 -19.605 1.00 49.28 282 ILE A C 1
ATOM 2209 O O . ILE A 1 282 ? 27.995 -19.894 -20.330 1.00 49.28 282 ILE A O 1
ATOM 2213 N N . ASP A 1 283 ? 29.384 -21.637 -19.981 1.00 44.53 283 ASP A N 1
ATOM 2214 C CA . ASP A 1 283 ? 29.078 -22.374 -21.203 1.00 44.53 283 ASP A CA 1
ATOM 2215 C C . ASP A 1 283 ? 27.606 -22.819 -21.189 1.00 44.53 283 ASP A C 1
ATOM 2217 O O . ASP A 1 283 ? 27.056 -23.231 -20.167 1.00 44.53 283 ASP A O 1
ATOM 2221 N N . SER A 1 284 ? 26.951 -22.678 -22.334 1.00 50.78 284 SER A N 1
ATOM 2222 C CA . SER A 1 284 ? 25.516 -22.862 -22.534 1.00 50.78 284 SER A CA 1
ATOM 2223 C C . SER A 1 284 ? 25.095 -24.333 -22.423 1.00 50.78 284 SER A C 1
ATOM 2225 O O . SER A 1 284 ? 24.900 -25.017 -23.427 1.00 50.78 284 SER A O 1
ATOM 2227 N N . GLY A 1 285 ? 24.910 -24.808 -21.195 1.00 52.03 285 GLY A N 1
ATOM 2228 C CA . GLY A 1 285 ? 24.287 -26.089 -20.880 1.00 52.03 285 GLY A CA 1
ATOM 2229 C C . GLY A 1 285 ? 23.758 -26.070 -19.450 1.00 52.03 285 GLY A C 1
ATOM 2230 O O . GLY A 1 285 ? 24.538 -25.985 -18.513 1.00 52.03 285 GLY A O 1
ATOM 2231 N N . ASP A 1 286 ? 22.436 -26.150 -19.309 1.00 52.47 286 ASP A N 1
ATOM 2232 C CA . ASP A 1 286 ? 21.674 -26.232 -18.052 1.00 52.47 286 ASP A CA 1
ATOM 2233 C C . ASP A 1 286 ? 21.487 -24.921 -17.268 1.00 52.47 286 ASP A C 1
ATOM 2235 O O . ASP A 1 286 ? 21.983 -24.720 -16.161 1.00 52.47 286 ASP A O 1
ATOM 2239 N N . ILE A 1 287 ? 20.628 -24.053 -17.813 1.00 50.94 287 ILE A N 1
ATOM 2240 C CA . ILE A 1 287 ? 19.940 -23.024 -17.025 1.00 50.94 287 ILE A CA 1
ATOM 2241 C C . ILE A 1 287 ? 18.839 -23.728 -16.217 1.00 50.94 287 ILE A C 1
ATOM 2243 O O . ILE A 1 287 ? 17.727 -23.931 -16.705 1.00 50.94 287 ILE A O 1
ATOM 2247 N N . ILE A 1 288 ? 19.157 -24.130 -14.987 1.00 45.91 288 ILE A N 1
ATOM 2248 C CA . ILE A 1 288 ? 18.154 -24.493 -13.980 1.00 45.91 288 ILE A CA 1
ATOM 2249 C C . ILE A 1 288 ? 17.759 -23.203 -13.255 1.00 45.91 288 ILE A C 1
ATOM 2251 O O . ILE A 1 288 ? 18.607 -22.395 -12.881 1.00 45.91 288 ILE A O 1
ATOM 2255 N N . SER A 1 289 ? 16.452 -22.988 -13.149 1.00 47.03 289 SER A N 1
ATOM 2256 C CA . SER A 1 289 ? 15.795 -21.758 -12.719 1.00 47.03 289 SER A CA 1
ATOM 2257 C C . SER A 1 289 ? 16.331 -21.175 -11.410 1.00 47.03 289 SER A C 1
ATOM 2259 O O . SER A 1 289 ? 16.373 -21.869 -10.403 1.00 47.03 289 SER A O 1
ATOM 2261 N N . GLY A 1 290 ? 16.646 -19.879 -11.428 1.00 51.16 290 GLY A N 1
ATOM 2262 C CA . GLY A 1 290 ? 15.985 -18.844 -10.617 1.00 51.16 290 GLY A CA 1
ATOM 2263 C C . GLY A 1 290 ? 15.984 -18.901 -9.084 1.00 51.16 290 GLY A C 1
ATOM 2264 O O . GLY A 1 290 ? 15.529 -17.923 -8.509 1.00 51.16 290 GLY A O 1
ATOM 2265 N N . ASP A 1 291 ? 16.478 -19.956 -8.434 1.00 54.22 291 ASP A N 1
ATOM 2266 C CA . ASP A 1 291 ? 16.367 -20.133 -6.970 1.00 54.22 291 ASP A CA 1
ATOM 2267 C C . ASP A 1 291 ? 17.710 -20.272 -6.240 1.00 54.22 291 ASP A C 1
ATOM 2269 O O . ASP A 1 291 ? 17.768 -20.142 -5.021 1.00 54.22 291 ASP A O 1
ATOM 2273 N N . ARG A 1 292 ? 18.831 -20.426 -6.955 1.00 56.62 292 ARG A N 1
ATOM 2274 C CA . ARG A 1 292 ? 20.150 -20.540 -6.301 1.00 56.62 292 ARG A CA 1
ATOM 2275 C C . ARG A 1 292 ? 20.637 -19.260 -5.624 1.00 56.62 292 ARG A C 1
ATOM 2277 O O . ARG A 1 292 ? 21.443 -19.340 -4.710 1.00 56.62 292 ARG A O 1
ATOM 2284 N N . PHE A 1 293 ? 20.149 -18.097 -6.053 1.00 54.53 293 PHE A N 1
ATOM 2285 C CA . PHE A 1 293 ? 20.558 -16.817 -5.467 1.00 54.53 293 PHE A CA 1
ATOM 2286 C C . PHE A 1 293 ? 19.983 -16.612 -4.057 1.00 54.53 293 PHE A C 1
ATOM 2288 O O . PHE A 1 293 ? 20.605 -15.965 -3.224 1.00 54.53 293 PHE A O 1
ATOM 2295 N N . PHE A 1 294 ? 18.803 -17.176 -3.778 1.00 53.25 294 PHE A N 1
ATOM 2296 C CA . PHE A 1 294 ? 18.167 -17.076 -2.464 1.00 53.25 294 PHE A CA 1
ATOM 2297 C C . PHE A 1 294 ? 18.540 -18.243 -1.539 1.00 53.25 294 PHE A C 1
ATOM 2299 O O . PHE A 1 294 ? 18.609 -18.033 -0.332 1.00 53.25 294 PHE A O 1
ATOM 2306 N N . GLU A 1 295 ? 18.855 -19.429 -2.079 1.00 54.03 295 GLU A N 1
ATOM 2307 C CA . GLU A 1 295 ? 19.383 -20.553 -1.282 1.00 54.03 295 GLU A CA 1
ATOM 2308 C C . GLU A 1 295 ? 20.759 -20.241 -0.660 1.00 54.03 295 GLU A C 1
ATOM 2310 O O . GLU A 1 295 ? 21.033 -20.643 0.470 1.00 54.03 295 GLU A O 1
ATOM 2315 N N . GLU A 1 296 ? 21.610 -19.465 -1.340 1.00 52.97 296 GLU A N 1
ATOM 2316 C CA . GLU A 1 296 ? 22.942 -19.099 -0.828 1.00 52.97 296 GLU A CA 1
ATOM 2317 C C . GLU A 1 296 ? 22.880 -18.114 0.362 1.00 52.97 296 GLU A C 1
ATOM 2319 O O . GLU A 1 296 ? 23.762 -18.111 1.222 1.00 52.97 296 GLU A O 1
ATOM 2324 N N . LEU A 1 297 ? 21.795 -17.339 0.486 1.00 49.22 297 LEU A N 1
ATOM 2325 C CA . LEU A 1 297 ? 21.568 -16.437 1.624 1.00 49.22 297 LEU A CA 1
ATOM 2326 C C . LEU A 1 297 ? 21.051 -17.162 2.875 1.00 49.22 297 LEU A C 1
ATOM 2328 O O . LEU A 1 297 ? 21.201 -16.640 3.975 1.00 49.22 297 LEU A O 1
ATOM 2332 N N . THR A 1 298 ? 20.452 -18.349 2.731 1.00 54.41 298 THR A N 1
ATOM 2333 C CA . THR A 1 298 ? 19.972 -19.144 3.876 1.00 54.41 298 THR A CA 1
ATOM 2334 C C . THR A 1 298 ? 21.062 -19.974 4.554 1.00 54.41 298 THR A C 1
ATOM 2336 O O . THR A 1 298 ? 20.920 -20.285 5.735 1.00 54.41 298 THR A O 1
ATOM 2339 N N . ASP A 1 299 ? 22.146 -20.291 3.840 1.00 51.84 299 ASP A N 1
ATOM 2340 C CA . ASP A 1 299 ? 23.277 -21.080 4.354 1.00 51.84 299 ASP A CA 1
ATOM 2341 C C . ASP A 1 299 ? 24.478 -20.216 4.790 1.00 51.84 299 ASP A C 1
ATOM 2343 O O . ASP A 1 299 ? 25.475 -20.740 5.294 1.00 51.84 299 ASP A O 1
ATOM 2347 N N . SER A 1 300 ? 24.394 -18.895 4.610 1.00 57.66 300 SER A N 1
ATOM 2348 C CA . SER A 1 300 ? 25.438 -17.957 5.025 1.00 57.66 300 SER A CA 1
ATOM 2349 C C . SER A 1 300 ? 25.316 -17.631 6.515 1.00 57.66 300 SER A C 1
ATOM 2351 O O . SER A 1 300 ? 24.221 -17.397 7.027 1.00 57.66 300 SER A O 1
ATOM 2353 N N . ASP A 1 301 ? 26.455 -17.630 7.211 1.00 58.09 301 ASP A N 1
ATOM 2354 C CA . ASP A 1 301 ? 26.577 -17.262 8.624 1.00 58.09 301 ASP A CA 1
ATOM 2355 C C . ASP A 1 301 ? 25.897 -15.890 8.839 1.00 58.09 301 ASP A C 1
ATOM 2357 O O . ASP A 1 301 ? 26.221 -14.953 8.103 1.00 58.09 301 ASP A O 1
ATOM 2361 N N . PRO A 1 302 ? 24.952 -15.723 9.787 1.00 59.59 302 PRO A N 1
ATOM 2362 C CA . PRO A 1 302 ? 24.217 -14.463 9.977 1.00 59.59 302 PRO A CA 1
ATOM 2363 C C . PRO A 1 302 ? 25.121 -13.247 10.231 1.00 59.59 302 PRO A C 1
ATOM 2365 O O . PRO A 1 302 ? 24.685 -12.112 10.053 1.00 59.59 302 PRO A O 1
ATOM 2368 N N . HIS A 1 303 ? 26.382 -13.479 10.602 1.00 53.84 303 HIS A N 1
ATOM 2369 C CA . HIS A 1 303 ? 27.386 -12.440 10.811 1.00 53.84 303 HIS A CA 1
ATOM 2370 C C . HIS A 1 303 ? 28.254 -12.143 9.578 1.00 53.84 303 HIS A C 1
ATOM 2372 O O . HIS A 1 303 ? 28.926 -11.116 9.562 1.00 53.84 303 HIS A O 1
ATOM 2378 N N . SER A 1 304 ? 28.234 -12.971 8.528 1.00 56.25 304 SER A N 1
ATOM 2379 C CA . SER A 1 304 ? 28.974 -12.719 7.285 1.00 56.25 304 SER A CA 1
ATOM 2380 C C . SER A 1 304 ? 28.035 -12.219 6.187 1.00 56.25 304 SER A C 1
ATOM 2382 O O . SER A 1 304 ? 27.698 -12.937 5.246 1.00 56.25 304 SER A O 1
ATOM 2384 N N . SER A 1 305 ? 27.598 -10.966 6.306 1.00 57.22 305 SER A N 1
ATOM 2385 C CA . SER A 1 305 ? 26.909 -10.265 5.222 1.00 57.22 305 SER A CA 1
ATOM 2386 C C . SER A 1 305 ? 27.922 -9.566 4.316 1.00 57.22 305 SER A C 1
ATOM 2388 O O . SER A 1 305 ? 28.902 -8.986 4.784 1.00 57.22 305 SER A O 1
ATOM 2390 N N . SER A 1 306 ? 27.649 -9.532 3.009 1.00 54.91 306 SER A N 1
ATOM 2391 C CA . SER A 1 306 ? 28.416 -8.741 2.033 1.00 54.91 306 SER A CA 1
ATOM 2392 C C . SER A 1 306 ? 28.359 -7.225 2.292 1.00 54.91 306 SER A C 1
ATOM 2394 O O . SER A 1 306 ? 29.071 -6.469 1.638 1.00 54.91 306 SER A O 1
ATOM 2396 N N . LEU A 1 307 ? 27.504 -6.777 3.220 1.00 54.75 307 LEU A N 1
ATOM 2397 C CA . LEU A 1 307 ? 27.392 -5.393 3.692 1.00 54.75 307 LEU A CA 1
ATOM 2398 C C . LEU A 1 307 ? 28.194 -5.102 4.978 1.00 54.75 307 LEU A C 1
ATOM 2400 O O . LEU A 1 307 ? 28.125 -3.982 5.481 1.00 54.75 307 LEU A O 1
ATOM 2404 N N . GLY A 1 308 ? 28.984 -6.061 5.471 1.00 55.81 308 GLY A N 1
ATOM 2405 C CA . GLY A 1 308 ? 29.832 -5.917 6.659 1.00 55.81 308 GLY A CA 1
ATOM 2406 C C . GLY A 1 308 ? 29.371 -6.781 7.833 1.00 55.81 308 GLY A C 1
ATOM 2407 O O . GLY A 1 308 ? 28.202 -7.161 7.920 1.00 55.81 308 GLY A O 1
ATOM 2408 N N . GLU A 1 309 ? 30.311 -7.114 8.722 1.00 56.38 309 GLU A N 1
ATOM 2409 C CA . GLU A 1 309 ? 30.038 -7.912 9.921 1.00 56.38 309 GLU A CA 1
ATOM 2410 C C . GLU A 1 309 ? 29.217 -7.088 10.919 1.00 56.38 309 GLU A C 1
ATOM 2412 O O . GLU A 1 309 ? 29.635 -6.008 11.342 1.00 56.38 309 GLU A O 1
ATOM 2417 N N . VAL A 1 310 ? 28.040 -7.594 11.289 1.00 64.81 310 VAL A N 1
ATOM 2418 C CA . VAL A 1 310 ? 27.252 -7.032 12.390 1.00 64.81 310 VAL A CA 1
ATOM 2419 C C . VAL A 1 310 ? 27.942 -7.443 13.685 1.00 64.81 310 VAL A C 1
ATOM 2421 O O . VAL A 1 310 ? 28.097 -8.635 13.959 1.00 64.81 310 VAL A O 1
ATOM 2424 N N . ASP A 1 311 ? 28.409 -6.465 14.456 1.00 73.88 311 ASP A N 1
ATOM 2425 C CA . ASP A 1 311 ? 29.076 -6.721 15.721 1.00 73.88 311 ASP A CA 1
ATOM 2426 C C . ASP A 1 311 ? 28.061 -7.088 16.814 1.00 73.88 311 ASP A C 1
ATOM 2428 O O . ASP A 1 311 ? 26.943 -6.577 16.876 1.00 73.88 311 ASP A O 1
ATOM 2432 N N . GLU A 1 312 ? 28.486 -7.949 17.737 1.00 74.88 312 GLU A N 1
ATOM 2433 C CA . GLU A 1 312 ? 27.678 -8.452 18.861 1.00 74.88 312 GLU A CA 1
ATOM 2434 C C . GLU A 1 312 ? 27.121 -7.313 19.748 1.00 74.88 312 GLU A C 1
ATOM 2436 O O . GLU A 1 312 ? 26.152 -7.487 20.489 1.00 74.88 312 GLU A O 1
ATOM 2441 N N . SER A 1 313 ? 27.720 -6.116 19.661 1.00 73.81 313 SER A N 1
ATOM 2442 C CA . SER A 1 313 ? 27.255 -4.914 20.354 1.00 73.81 313 SER A CA 1
ATOM 2443 C C . SER A 1 313 ? 26.010 -4.289 19.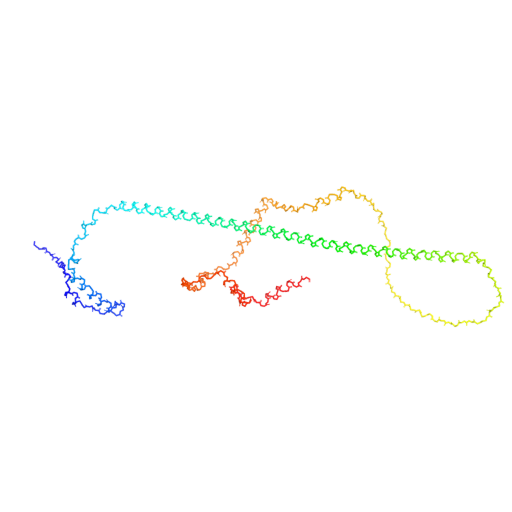710 1.00 73.81 313 SER A C 1
ATOM 2445 O O . SER A 1 313 ? 25.128 -3.822 20.439 1.00 73.81 313 SER A O 1
ATOM 2447 N N . THR A 1 314 ? 25.890 -4.341 18.379 1.00 77.00 314 THR A N 1
ATOM 2448 C CA . THR A 1 314 ? 24.712 -3.866 17.641 1.00 77.00 314 THR A CA 1
ATOM 2449 C C . THR A 1 314 ? 23.516 -4.777 17.896 1.00 77.00 314 THR A C 1
ATOM 2451 O O . THR A 1 314 ? 22.433 -4.280 18.210 1.00 77.00 314 THR A O 1
ATOM 2454 N N . ASP A 1 315 ? 23.716 -6.096 17.897 1.00 77.69 315 ASP A N 1
ATOM 2455 C CA . ASP A 1 315 ? 22.660 -7.060 18.237 1.00 77.69 315 ASP A CA 1
ATOM 2456 C C . ASP A 1 315 ? 22.164 -6.872 19.678 1.00 77.69 315 ASP A C 1
ATOM 2458 O O . ASP A 1 315 ? 20.960 -6.807 19.935 1.00 77.69 315 ASP A O 1
ATOM 2462 N N . ALA A 1 316 ? 23.081 -6.675 20.631 1.00 80.12 316 ALA A N 1
ATOM 2463 C CA . ALA A 1 316 ? 22.719 -6.409 22.020 1.00 80.12 316 ALA A CA 1
ATOM 2464 C C . ALA A 1 316 ? 21.941 -5.090 22.197 1.00 80.12 316 ALA A C 1
ATOM 2466 O O . ALA A 1 316 ? 21.044 -5.013 23.044 1.00 80.12 316 ALA A O 1
ATOM 2467 N N . ALA A 1 317 ? 22.263 -4.056 21.412 1.00 79.56 317 ALA A N 1
ATOM 2468 C CA . ALA A 1 317 ? 21.552 -2.779 21.424 1.00 79.56 317 ALA A CA 1
ATOM 2469 C C . ALA A 1 317 ? 20.142 -2.900 20.825 1.00 79.56 317 ALA A C 1
ATOM 2471 O O . ALA A 1 317 ? 19.186 -2.378 21.406 1.00 79.56 317 ALA A O 1
ATOM 2472 N N . MET A 1 318 ? 20.001 -3.632 19.717 1.00 77.75 318 MET A N 1
ATOM 2473 C CA . MET A 1 318 ? 18.708 -3.906 19.085 1.00 77.75 318 MET A CA 1
ATOM 2474 C C . MET A 1 318 ? 17.808 -4.723 20.014 1.00 77.75 318 MET A C 1
ATOM 2476 O O . MET A 1 318 ? 16.667 -4.341 20.274 1.00 77.75 318 MET A O 1
ATOM 2480 N N . ASP A 1 319 ? 18.338 -5.774 20.634 1.00 81.25 319 ASP A N 1
ATOM 2481 C CA . ASP A 1 319 ? 17.588 -6.558 21.610 1.00 81.25 319 ASP A CA 1
ATOM 2482 C C . ASP A 1 319 ? 17.203 -5.753 22.863 1.00 81.25 319 ASP A C 1
ATOM 2484 O O . ASP A 1 319 ? 16.174 -6.010 23.492 1.00 81.25 319 ASP A O 1
ATOM 2488 N N . ALA A 1 320 ? 18.039 -4.806 23.296 1.00 82.19 320 ALA A N 1
ATOM 2489 C CA . ALA A 1 320 ? 17.712 -3.924 24.416 1.00 82.19 320 ALA A CA 1
ATOM 2490 C C . ALA A 1 320 ? 16.591 -2.935 24.058 1.00 82.19 320 ALA A C 1
ATOM 2492 O O . ALA A 1 320 ? 15.779 -2.601 24.922 1.00 82.19 320 ALA A O 1
ATOM 2493 N N . PHE A 1 321 ? 16.524 -2.498 22.797 1.00 77.50 321 PHE A N 1
ATOM 2494 C CA . PHE A 1 321 ? 15.442 -1.663 22.283 1.00 77.50 321 PHE A CA 1
ATOM 2495 C C . PHE A 1 321 ? 14.112 -2.428 22.256 1.00 77.50 321 PHE A C 1
ATOM 2497 O O . PHE A 1 321 ? 13.117 -1.930 22.776 1.00 77.50 321 PHE A O 1
ATOM 2504 N N . PHE A 1 322 ? 14.105 -3.667 21.754 1.00 80.31 322 PHE A N 1
ATOM 2505 C CA . PHE A 1 322 ? 12.887 -4.486 21.671 1.00 80.31 322 PHE A CA 1
ATOM 2506 C C . PHE A 1 322 ? 12.410 -5.067 23.008 1.00 80.31 322 PHE A C 1
ATOM 2508 O O . PHE A 1 322 ? 11.254 -5.458 23.124 1.00 80.31 322 PHE A O 1
ATOM 2515 N N . ARG A 1 323 ? 13.267 -5.119 24.036 1.00 76.56 323 ARG A N 1
ATOM 2516 C CA . ARG A 1 323 ? 12.890 -5.569 25.391 1.00 76.56 323 ARG A CA 1
ATOM 2517 C C . ARG A 1 323 ? 12.310 -4.465 26.279 1.00 76.56 323 ARG A C 1
ATOM 2519 O O . ARG A 1 323 ? 12.007 -4.731 27.440 1.00 76.56 323 ARG A O 1
ATOM 2526 N N . LYS A 1 324 ? 12.192 -3.235 25.778 1.00 59.34 324 LYS A N 1
ATOM 2527 C CA . LYS A 1 324 ? 11.666 -2.096 26.536 1.00 59.34 324 LYS A CA 1
ATOM 2528 C C . LYS A 1 324 ? 10.164 -1.913 26.286 1.00 59.34 324 LYS A C 1
ATOM 2530 O O . LYS A 1 324 ? 9.752 -0.890 25.750 1.00 59.34 324 LYS A O 1
ATOM 2535 N N . GLU A 1 325 ? 9.382 -2.897 26.720 1.00 49.91 325 GLU A N 1
ATOM 2536 C CA . GLU A 1 325 ? 7.941 -2.794 27.013 1.00 49.91 325 GLU A CA 1
ATOM 2537 C C . GLU A 1 325 ? 7.674 -3.281 28.440 1.00 49.91 325 GLU A C 1
ATOM 2539 O O . GLU A 1 325 ? 8.167 -4.375 28.803 1.00 49.91 325 GLU A O 1
#